Protein AF-A0A1W1CW68-F1 (afdb_monomer)

Structure (mmCIF, N/CA/C/O backbone):
data_AF-A0A1W1CW68-F1
#
_entry.id   AF-A0A1W1CW68-F1
#
loop_
_atom_site.group_PDB
_atom_site.id
_atom_site.type_symbol
_atom_site.label_atom_id
_atom_site.label_alt_id
_atom_site.label_comp_id
_atom_site.label_asym_id
_atom_site.label_entity_id
_atom_site.label_seq_id
_atom_site.pdbx_PDB_ins_code
_atom_site.Cartn_x
_atom_site.Cartn_y
_atom_site.Cartn_z
_atom_site.occupancy
_atom_site.B_iso_or_equiv
_atom_site.auth_seq_id
_atom_site.auth_comp_id
_atom_site.auth_asym_id
_atom_site.auth_atom_id
_atom_site.pdbx_PDB_model_num
ATOM 1 N N . MET A 1 1 ? 18.743 -16.163 -26.500 1.00 36.88 1 MET A N 1
ATOM 2 C CA . MET A 1 1 ? 17.738 -15.090 -26.665 1.00 36.88 1 MET A CA 1
ATOM 3 C C . MET A 1 1 ? 17.624 -14.354 -25.334 1.00 36.88 1 MET A C 1
ATOM 5 O O . MET A 1 1 ? 17.073 -14.905 -24.394 1.00 36.88 1 MET A O 1
ATOM 9 N N . LYS A 1 2 ? 18.284 -13.198 -25.183 1.00 31.41 2 LYS A N 1
ATOM 10 C CA . LYS A 1 2 ? 18.280 -12.441 -23.921 1.00 31.41 2 LYS A CA 1
ATOM 11 C C . LYS A 1 2 ? 17.066 -11.507 -23.935 1.00 31.41 2 LYS A C 1
ATOM 13 O O . LYS A 1 2 ? 17.056 -10.557 -24.711 1.00 31.41 2 LYS A O 1
ATOM 18 N N . PHE A 1 3 ? 16.049 -11.777 -23.120 1.00 34.88 3 PHE A N 1
ATOM 19 C CA . PHE A 1 3 ? 14.951 -10.835 -22.890 1.00 34.88 3 PHE A CA 1
ATOM 20 C C . PHE A 1 3 ? 15.497 -9.650 -22.074 1.00 34.88 3 PHE A C 1
ATOM 22 O O . PHE A 1 3 ? 15.571 -9.712 -20.854 1.00 34.88 3 PHE A O 1
ATOM 29 N N . THR A 1 4 ? 15.989 -8.602 -22.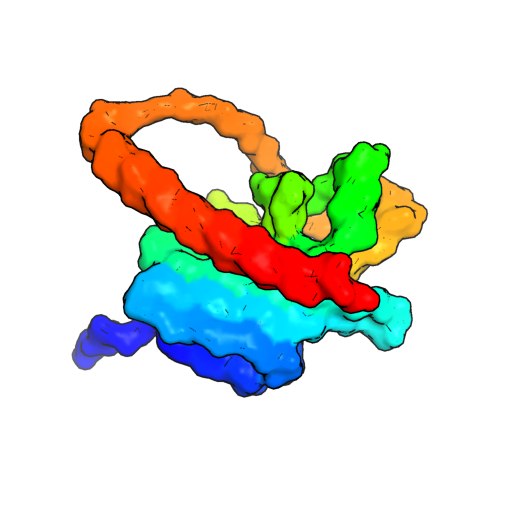738 1.00 44.00 4 THR A N 1
ATOM 30 C CA . THR A 1 4 ? 16.758 -7.510 -22.101 1.00 44.00 4 THR A CA 1
ATOM 31 C C . THR A 1 4 ? 15.952 -6.271 -21.713 1.00 44.00 4 THR A C 1
ATOM 33 O O . THR A 1 4 ? 16.544 -5.288 -21.279 1.00 44.00 4 THR A O 1
ATOM 36 N N . LYS A 1 5 ? 14.617 -6.283 -21.786 1.00 43.53 5 LYS A N 1
ATOM 37 C CA . LYS A 1 5 ? 13.768 -5.205 -21.245 1.00 43.53 5 LYS A CA 1
ATOM 38 C C . LYS A 1 5 ? 12.397 -5.740 -20.842 1.00 43.53 5 LYS A C 1
ATOM 40 O O . LYS A 1 5 ? 11.453 -5.650 -21.619 1.00 43.53 5 LYS A O 1
ATOM 45 N N . THR A 1 6 ? 12.266 -6.219 -19.612 1.00 59.28 6 THR A N 1
ATOM 46 C CA . THR A 1 6 ? 10.938 -6.465 -19.044 1.00 59.28 6 THR A CA 1
ATOM 47 C C . THR A 1 6 ? 10.966 -6.267 -17.539 1.00 59.28 6 THR A C 1
ATOM 49 O O . THR A 1 6 ? 11.592 -7.073 -16.858 1.00 59.28 6 THR A O 1
ATOM 52 N N . PRO A 1 7 ? 10.440 -5.144 -17.008 1.00 74.69 7 PRO A N 1
ATOM 53 C CA . PRO A 1 7 ? 9.521 -5.324 -15.869 1.00 74.69 7 PRO A CA 1
ATOM 54 C C . PRO A 1 7 ? 8.436 -4.232 -15.702 1.00 74.69 7 PRO A C 1
ATOM 56 O O . PRO A 1 7 ? 7.244 -4.504 -15.810 1.00 74.69 7 PRO A O 1
ATOM 59 N N . TYR A 1 8 ? 8.805 -2.968 -15.458 1.00 90.00 8 TYR A N 1
ATOM 60 C CA . TYR A 1 8 ? 7.898 -1.979 -14.848 1.00 90.00 8 TYR A CA 1
ATOM 61 C C . TYR A 1 8 ? 6.708 -1.534 -15.699 1.00 90.00 8 TYR A C 1
ATOM 63 O O . TYR A 1 8 ? 5.627 -1.305 -15.161 1.00 90.00 8 TYR A O 1
ATOM 71 N N . ILE A 1 9 ? 6.875 -1.400 -17.018 1.00 91.81 9 ILE A N 1
ATOM 72 C CA . ILE A 1 9 ? 5.752 -1.027 -17.890 1.00 91.81 9 ILE A CA 1
ATOM 73 C C . ILE A 1 9 ? 4.713 -2.148 -17.972 1.00 91.81 9 ILE A C 1
ATOM 75 O O . ILE A 1 9 ? 3.525 -1.860 -18.074 1.00 91.81 9 ILE A O 1
ATOM 79 N N . GLN A 1 10 ? 5.144 -3.411 -17.874 1.00 92.31 10 GLN A N 1
ATOM 80 C CA . GLN A 1 10 ? 4.231 -4.549 -17.805 1.00 92.31 10 GLN A CA 1
ATOM 81 C C . GLN A 1 10 ? 3.513 -4.593 -16.464 1.00 92.31 10 GLN A C 1
ATOM 83 O O . GLN A 1 10 ? 2.306 -4.783 -16.460 1.00 92.31 10 GLN A O 1
ATOM 88 N N . HIS A 1 11 ? 4.203 -4.312 -15.353 1.00 95.00 11 HIS A N 1
ATOM 89 C CA . HIS A 1 11 ? 3.547 -4.127 -14.053 1.00 95.00 11 HIS A CA 1
ATOM 90 C C . HIS A 1 11 ? 2.477 -3.037 -14.113 1.00 95.00 11 HIS A C 1
ATOM 92 O O . HIS A 1 11 ? 1.334 -3.268 -13.731 1.00 95.00 11 HIS A O 1
ATOM 98 N N . TYR A 1 12 ? 2.816 -1.872 -14.667 1.00 96.25 12 TYR A N 1
ATOM 99 C CA . TYR A 1 12 ? 1.872 -0.766 -14.821 1.00 96.25 12 TYR A CA 1
ATOM 100 C C . TYR A 1 12 ? 0.698 -1.105 -15.753 1.00 96.25 12 TYR A C 1
ATOM 102 O O . TYR A 1 12 ? -0.440 -0.749 -15.458 1.00 96.25 12 TYR A O 1
ATOM 110 N N . ALA A 1 13 ? 0.939 -1.802 -16.866 1.00 95.00 13 ALA A N 1
ATOM 111 C CA . ALA A 1 13 ? -0.127 -2.281 -17.745 1.00 95.00 13 ALA A CA 1
ATOM 112 C C . ALA A 1 13 ? -1.000 -3.343 -17.055 1.00 95.00 13 ALA A C 1
ATOM 114 O O . ALA A 1 13 ? -2.221 -3.296 -17.177 1.00 95.00 13 ALA A O 1
ATOM 115 N N . GLY A 1 14 ? -0.386 -4.237 -16.278 1.00 95.12 14 GLY A N 1
ATOM 116 C CA . GLY A 1 14 ? -1.050 -5.255 -15.471 1.00 95.12 14 GLY A CA 1
ATOM 117 C C . GLY A 1 14 ? -2.069 -4.650 -14.513 1.00 95.12 14 GLY A C 1
ATOM 118 O O . GLY A 1 14 ? -3.190 -5.134 -14.442 1.00 95.12 14 GLY A O 1
ATOM 119 N N . LEU A 1 15 ? -1.742 -3.528 -13.865 1.00 96.44 15 LEU A N 1
ATOM 120 C CA . LEU A 1 15 ? -2.669 -2.815 -12.973 1.00 96.44 15 LEU A CA 1
ATOM 121 C C . LEU A 1 15 ? -3.950 -2.335 -13.673 1.00 96.44 15 LEU A C 1
ATOM 123 O O . LEU A 1 15 ? -5.002 -2.277 -13.039 1.00 96.44 15 LEU A O 1
ATOM 127 N N . LYS A 1 16 ? -3.877 -2.019 -14.972 1.00 94.50 16 LYS A N 1
ATOM 128 C CA . LYS A 1 16 ? -5.035 -1.568 -15.763 1.00 94.50 16 LYS A CA 1
ATOM 129 C C . LYS A 1 16 ? -6.003 -2.699 -16.086 1.00 94.50 16 LYS A C 1
ATOM 131 O O . LYS A 1 16 ? -7.201 -2.464 -16.169 1.00 94.50 16 LYS A O 1
ATOM 136 N N . ILE A 1 17 ? -5.474 -3.900 -16.310 1.00 94.25 17 ILE A N 1
ATOM 137 C CA . ILE A 1 17 ? -6.262 -5.075 -16.709 1.00 94.25 17 ILE A CA 1
ATOM 138 C C . ILE A 1 17 ? -6.612 -5.982 -15.524 1.00 94.25 17 ILE A C 1
ATOM 140 O O . ILE A 1 17 ? -7.474 -6.846 -15.640 1.00 94.25 17 ILE A O 1
ATOM 144 N N . CYS A 1 18 ? -5.955 -5.787 -14.381 1.00 95.19 18 CYS A N 1
ATOM 145 C CA . CYS A 1 18 ? -6.229 -6.502 -13.147 1.00 95.19 18 CYS A CA 1
ATOM 146 C C . CYS A 1 18 ? -7.623 -6.146 -12.629 1.00 95.19 18 CYS A C 1
ATOM 148 O O . CYS A 1 18 ? -7.867 -4.997 -12.264 1.00 95.19 18 CYS A O 1
ATOM 150 N N . SER A 1 19 ? -8.529 -7.119 -12.530 1.00 95.19 19 SER A N 1
ATOM 151 C CA . SER A 1 19 ? -9.901 -6.883 -12.051 1.00 95.19 19 SER A CA 1
ATOM 152 C C . SER A 1 19 ? -9.937 -6.185 -10.685 1.00 95.19 19 SER A C 1
ATOM 154 O O . SER A 1 19 ? -10.761 -5.299 -10.480 1.00 95.19 19 SER A O 1
ATOM 156 N N . LEU A 1 20 ? -8.978 -6.495 -9.807 1.00 95.75 20 LEU A N 1
ATOM 157 C CA . LEU A 1 20 ? -8.857 -5.945 -8.453 1.00 95.75 20 LEU A CA 1
ATOM 158 C C . LEU A 1 20 ? -8.342 -4.494 -8.375 1.00 95.75 20 LEU A C 1
ATOM 160 O O . LEU A 1 20 ? -8.433 -3.888 -7.307 1.00 95.75 20 LEU A O 1
ATOM 164 N N . SER A 1 21 ? -7.790 -3.938 -9.461 1.00 95.75 21 SER A N 1
ATOM 165 C CA . SER A 1 21 ? -7.279 -2.553 -9.508 1.00 95.75 21 SER A CA 1
ATOM 166 C C . SER A 1 21 ? -7.687 -1.765 -10.759 1.00 95.75 21 SER A C 1
ATOM 168 O O . SER A 1 21 ? -7.243 -0.629 -10.943 1.00 95.75 21 SER A O 1
ATOM 170 N N . SER A 1 22 ? -8.511 -2.358 -11.626 1.00 90.19 22 SER A N 1
ATOM 171 C CA . SER A 1 22 ? -8.911 -1.813 -12.934 1.00 90.19 22 SER A CA 1
ATOM 172 C C . SER A 1 22 ? -9.805 -0.573 -12.847 1.00 90.19 22 SER A C 1
ATOM 174 O O . SER A 1 22 ? -9.838 0.220 -13.783 1.00 90.19 22 SER A O 1
ATOM 176 N N . ASN A 1 23 ? -10.467 -0.352 -11.707 1.00 91.19 23 ASN A N 1
ATOM 177 C CA . ASN A 1 23 ? -11.200 0.883 -11.393 1.00 91.19 23 ASN A CA 1
ATOM 178 C C . ASN A 1 23 ? -10.275 2.075 -11.068 1.00 91.19 23 ASN A C 1
ATOM 180 O O . ASN A 1 23 ? -10.747 3.157 -10.716 1.00 91.19 23 ASN A O 1
ATOM 184 N N . GLY A 1 24 ? -8.961 1.866 -11.135 1.00 93.31 24 GLY A N 1
ATOM 185 C CA . GLY A 1 24 ? -7.961 2.847 -10.777 1.00 93.31 24 GLY A CA 1
ATOM 186 C C . GLY A 1 24 ? -7.514 3.771 -11.904 1.00 93.31 24 GLY A C 1
ATOM 187 O O . GLY A 1 24 ? -7.889 3.653 -13.071 1.00 93.31 24 GLY A O 1
ATOM 188 N N . CYS A 1 25 ? -6.640 4.703 -11.546 1.00 95.75 25 CYS A N 1
ATOM 189 C CA . CYS A 1 25 ? -5.938 5.562 -12.482 1.00 95.75 25 CYS A CA 1
ATOM 190 C C . CYS A 1 25 ? -4.513 5.834 -12.003 1.00 95.75 25 CYS A C 1
ATOM 192 O O . CYS A 1 25 ? -4.186 5.727 -10.827 1.00 95.75 25 CYS A O 1
ATOM 194 N N . GLY A 1 26 ? -3.624 6.209 -12.914 1.00 95.69 26 GLY A N 1
ATOM 195 C CA . GLY A 1 26 ? -2.233 6.428 -12.549 1.00 95.69 26 GLY A CA 1
ATOM 196 C C . GLY A 1 26 ? -1.410 6.975 -13.692 1.00 95.69 26 GLY A C 1
ATOM 197 O O . GLY A 1 26 ? -1.888 7.080 -14.823 1.00 95.69 26 GLY A O 1
ATOM 198 N N . LYS A 1 27 ? -0.144 7.286 -13.426 1.00 96.00 27 LYS A N 1
ATOM 199 C CA . LYS A 1 27 ? 0.782 7.799 -14.440 1.00 96.00 27 LYS A CA 1
ATOM 200 C C . LYS A 1 27 ? 2.099 7.047 -14.386 1.00 96.00 27 LYS A C 1
ATOM 202 O O . LYS A 1 27 ? 2.673 6.873 -13.315 1.00 96.00 27 LYS A O 1
ATOM 207 N N . TYR A 1 28 ? 2.583 6.682 -15.566 1.00 95.50 28 TYR A N 1
ATOM 208 C CA . TYR A 1 28 ? 3.921 6.155 -15.773 1.00 95.50 28 TYR A CA 1
ATOM 209 C C . TYR A 1 28 ? 4.868 7.286 -16.181 1.00 95.50 28 TYR A C 1
ATOM 211 O O . TYR A 1 28 ? 4.565 8.070 -17.081 1.00 95.50 28 TYR A O 1
ATOM 219 N N . ASN A 1 29 ? 6.016 7.374 -15.521 1.00 92.56 29 ASN A N 1
ATOM 220 C CA . ASN A 1 29 ? 7.087 8.321 -15.807 1.00 92.56 29 ASN A CA 1
ATOM 221 C C . ASN A 1 29 ? 8.385 7.552 -16.108 1.00 92.56 29 ASN A C 1
ATOM 223 O O . ASN A 1 29 ? 8.444 6.329 -16.024 1.00 92.56 29 ASN A O 1
ATOM 227 N N . LYS A 1 30 ? 9.461 8.268 -16.450 1.00 89.94 30 LYS A N 1
ATOM 228 C CA . LYS A 1 30 ? 10.746 7.634 -16.797 1.00 89.94 30 LYS A CA 1
ATOM 229 C C . LYS A 1 30 ? 11.370 6.835 -15.644 1.00 89.94 30 LYS A C 1
ATOM 231 O O . LYS A 1 30 ? 12.045 5.847 -15.903 1.00 89.94 30 LYS A O 1
ATOM 236 N N . THR A 1 31 ? 11.167 7.269 -14.402 1.00 91.31 31 THR A N 1
ATOM 237 C CA . THR A 1 31 ? 11.850 6.724 -13.213 1.00 91.31 31 THR A CA 1
ATOM 238 C C . THR A 1 31 ? 10.909 6.095 -12.191 1.00 91.31 31 THR A C 1
ATOM 240 O O . THR A 1 31 ? 11.368 5.500 -11.221 1.00 91.31 31 THR A O 1
ATOM 243 N N . ASN A 1 32 ? 9.600 6.243 -12.377 1.00 93.94 32 ASN A N 1
ATOM 244 C CA . ASN A 1 32 ? 8.596 5.706 -11.474 1.00 93.94 32 ASN A CA 1
ATOM 245 C C . ASN A 1 32 ? 7.247 5.580 -12.175 1.00 93.94 32 ASN A C 1
ATOM 247 O O . ASN A 1 32 ? 7.019 6.175 -13.230 1.00 93.94 32 ASN A O 1
ATOM 251 N N . PHE A 1 33 ? 6.320 4.892 -11.530 1.00 96.75 33 PHE A N 1
ATOM 252 C CA . PHE A 1 33 ? 4.899 5.087 -11.765 1.00 96.75 33 PHE A CA 1
ATOM 253 C C . PHE A 1 33 ? 4.142 5.135 -10.442 1.00 96.75 33 PHE A C 1
ATOM 255 O O . PHE A 1 33 ? 4.646 4.712 -9.400 1.00 96.75 33 PHE A O 1
ATOM 262 N N . TYR A 1 34 ? 2.909 5.623 -10.500 1.00 97.56 34 TYR A N 1
ATOM 263 C CA . TYR A 1 34 ? 1.931 5.396 -9.444 1.00 97.56 34 TYR A CA 1
ATOM 264 C C . TYR A 1 34 ? 0.604 4.929 -10.030 1.00 97.56 34 TYR A C 1
ATOM 266 O O . TYR A 1 34 ? 0.315 5.172 -11.208 1.00 97.56 34 TYR A O 1
ATOM 274 N N . TRP A 1 35 ? -0.188 4.282 -9.187 1.00 98.00 35 TRP A N 1
ATOM 275 C CA . TRP A 1 35 ? -1.535 3.820 -9.468 1.00 98.00 35 TRP A CA 1
ATOM 276 C C . TRP A 1 35 ? -2.394 3.989 -8.220 1.00 98.00 35 TRP A C 1
ATOM 278 O O . TRP A 1 35 ? -2.009 3.560 -7.135 1.00 98.00 35 TRP A O 1
ATOM 288 N N . GLU A 1 36 ? -3.539 4.631 -8.378 1.00 97.69 36 GLU A N 1
ATOM 289 C CA . GLU A 1 36 ? -4.554 4.798 -7.349 1.00 97.69 36 GLU A CA 1
ATOM 290 C C . GLU A 1 36 ? -5.774 3.981 -7.714 1.00 97.69 36 GLU A C 1
ATOM 292 O O . GLU A 1 36 ? -6.217 4.041 -8.855 1.00 97.69 36 GLU A O 1
ATOM 297 N N . PHE A 1 37 ? -6.322 3.242 -6.765 1.00 97.44 37 PHE A N 1
ATOM 298 C CA . PHE A 1 37 ? -7.472 2.374 -6.988 1.00 97.44 37 PHE A CA 1
ATOM 299 C C . PHE A 1 37 ? -8.246 2.188 -5.689 1.00 97.44 37 PHE A C 1
ATOM 301 O O . PHE A 1 37 ? -7.727 2.455 -4.602 1.00 97.44 37 PHE A O 1
ATOM 308 N N . ASP A 1 38 ? -9.492 1.749 -5.818 1.00 97.19 38 ASP A N 1
ATOM 309 C CA . ASP A 1 38 ? -10.370 1.535 -4.674 1.00 97.19 38 ASP A CA 1
ATOM 310 C C . ASP A 1 38 ? -10.415 0.052 -4.343 1.00 97.19 38 ASP A C 1
ATOM 312 O O . ASP A 1 38 ? -10.650 -0.784 -5.218 1.00 97.19 38 ASP A O 1
ATOM 316 N N . VAL A 1 39 ? -10.219 -0.256 -3.067 1.00 97.19 39 VAL A N 1
ATOM 317 C CA . VAL A 1 39 ? -10.270 -1.606 -2.521 1.00 97.19 39 VAL A CA 1
ATOM 318 C C . VAL A 1 39 ? -11.451 -1.717 -1.579 1.00 97.19 39 VAL A C 1
ATOM 320 O O . VAL A 1 39 ? -11.594 -0.937 -0.642 1.00 97.19 39 VAL A O 1
ATOM 323 N N . LYS A 1 40 ? -12.282 -2.729 -1.811 1.00 96.69 40 LYS A N 1
ATOM 324 C CA . LYS A 1 40 ? -13.372 -3.113 -0.920 1.00 96.69 40 LYS A CA 1
ATOM 325 C C . LYS A 1 40 ? -13.202 -4.603 -0.582 1.00 96.69 40 LYS A C 1
ATOM 327 O O . LYS A 1 40 ? -13.600 -5.433 -1.398 1.00 96.69 40 LYS A O 1
ATOM 332 N N . PRO A 1 41 ? -12.558 -4.949 0.554 1.00 94.19 41 PRO A N 1
ATOM 333 C CA . PRO A 1 41 ? -12.157 -6.329 0.862 1.00 94.19 41 PRO A CA 1
ATOM 334 C C . PRO A 1 41 ? -13.301 -7.352 0.860 1.00 94.19 41 PRO A C 1
ATOM 336 O O . PRO A 1 41 ? -13.117 -8.483 0.421 1.00 94.19 41 PRO A O 1
ATOM 339 N N . SER A 1 42 ? -14.491 -6.953 1.311 1.00 92.44 42 SER A N 1
ATOM 340 C CA . SER A 1 42 ? -15.715 -7.758 1.296 1.00 92.44 42 SER A CA 1
ATOM 341 C C . SER A 1 42 ? -16.935 -6.913 0.921 1.00 92.44 42 SER A C 1
ATOM 343 O O . SER A 1 42 ? -16.887 -5.685 0.915 1.00 92.44 42 SER A O 1
ATOM 345 N N . GLN A 1 43 ? -18.083 -7.545 0.668 1.00 91.88 43 GLN A N 1
ATOM 346 C CA . GLN A 1 43 ? -19.326 -6.829 0.342 1.00 91.88 43 GLN A CA 1
ATOM 347 C C . GLN A 1 43 ? -19.775 -5.833 1.428 1.00 91.88 43 GLN A C 1
ATOM 349 O O . GLN A 1 43 ? -20.406 -4.825 1.096 1.00 91.88 43 GLN A O 1
ATOM 354 N N . PHE A 1 44 ? -19.400 -6.072 2.687 1.00 92.31 44 PHE A N 1
ATOM 355 C CA . PHE A 1 44 ? -19.745 -5.233 3.841 1.00 92.31 44 PHE A CA 1
ATOM 356 C C . PHE A 1 44 ? -18.617 -4.290 4.273 1.00 92.31 44 PHE A C 1
ATOM 358 O O . PHE A 1 44 ? -18.824 -3.448 5.143 1.00 92.31 44 PHE A O 1
ATOM 365 N N . SER A 1 45 ? -17.443 -4.414 3.657 1.00 95.00 45 SER A N 1
ATOM 366 C CA . SER A 1 45 ? -16.278 -3.600 3.986 1.00 95.00 45 SER A CA 1
ATOM 367 C C . SER A 1 45 ? -16.448 -2.144 3.574 1.00 95.00 45 SER A C 1
ATOM 369 O O . SER A 1 45 ? -17.208 -1.808 2.653 1.00 95.00 45 SER A O 1
ATOM 371 N N . LYS A 1 46 ? -15.664 -1.273 4.209 1.00 93.88 46 LYS A N 1
ATOM 372 C CA . LYS A 1 46 ? -15.472 0.094 3.720 1.00 93.88 46 LYS A CA 1
ATOM 373 C C . LYS A 1 46 ? -14.696 0.082 2.402 1.00 93.88 46 LYS A C 1
ATOM 375 O O . LYS A 1 46 ? -14.061 -0.906 2.031 1.00 93.88 46 LYS A O 1
ATOM 380 N N . ILE A 1 47 ? -14.770 1.200 1.684 1.00 95.88 47 ILE A N 1
ATOM 381 C CA . ILE A 1 47 ? -13.936 1.435 0.506 1.00 95.88 47 ILE A CA 1
ATOM 382 C C . ILE A 1 47 ? -12.667 2.158 0.953 1.00 95.88 47 ILE A C 1
ATOM 384 O O . ILE A 1 47 ? -12.728 3.240 1.538 1.00 95.88 47 ILE A O 1
ATOM 388 N N . TYR A 1 48 ? -11.524 1.565 0.635 1.00 96.69 48 TYR A N 1
ATOM 389 C CA . TYR A 1 48 ? -10.205 2.111 0.904 1.00 96.69 48 TYR A CA 1
ATOM 390 C C . TYR A 1 48 ? -9.565 2.577 -0.396 1.00 96.69 48 TYR A C 1
ATOM 392 O O . TYR A 1 48 ? -9.385 1.799 -1.333 1.00 96.69 48 TYR A O 1
ATOM 400 N N . ARG A 1 49 ? -9.186 3.848 -0.445 1.00 96.94 49 ARG A N 1
ATOM 401 C CA . ARG A 1 49 ? -8.399 4.433 -1.516 1.00 96.94 49 ARG A CA 1
ATOM 402 C C . ARG A 1 49 ? -6.934 4.088 -1.306 1.00 96.94 49 ARG A C 1
ATOM 404 O O . ARG A 1 49 ? -6.303 4.536 -0.345 1.00 96.94 49 ARG A O 1
ATOM 411 N N . ILE A 1 50 ? -6.386 3.320 -2.233 1.00 98.00 50 ILE A N 1
ATOM 412 C CA . ILE A 1 50 ? -5.006 2.856 -2.190 1.00 98.00 50 ILE A CA 1
ATOM 413 C C . ILE A 1 50 ? -4.164 3.633 -3.184 1.00 98.00 50 ILE A C 1
ATOM 415 O O . ILE A 1 50 ? -4.574 3.833 -4.322 1.00 98.00 50 ILE A O 1
ATOM 419 N N . LEU A 1 51 ? -2.964 4.024 -2.761 1.00 98.31 51 LEU A N 1
ATOM 420 C CA . LEU A 1 51 ? -1.918 4.564 -3.618 1.00 98.31 51 LEU A CA 1
ATOM 421 C C . LEU A 1 51 ? -0.738 3.599 -3.651 1.00 98.31 51 LEU A C 1
ATOM 423 O O . LEU A 1 51 ? -0.039 3.418 -2.658 1.00 98.31 51 LEU A O 1
ATOM 427 N N . LEU A 1 52 ? -0.486 3.024 -4.819 1.00 98.19 52 LEU A N 1
ATOM 428 C CA . LEU A 1 52 ? 0.710 2.250 -5.114 1.00 98.19 52 LEU A CA 1
ATOM 429 C C . LEU A 1 52 ? 1.699 3.148 -5.857 1.00 98.19 52 LEU A C 1
ATOM 431 O O . LEU A 1 52 ? 1.358 3.730 -6.884 1.00 98.19 52 LEU A O 1
ATOM 435 N N . ILE A 1 53 ? 2.933 3.253 -5.366 1.00 97.56 53 ILE A N 1
ATOM 436 C CA . ILE A 1 53 ? 4.026 3.976 -6.029 1.00 97.56 53 ILE A CA 1
ATOM 437 C C . ILE A 1 53 ? 5.202 3.026 -6.205 1.00 97.56 53 ILE A C 1
ATOM 439 O O . ILE A 1 53 ? 5.704 2.475 -5.227 1.00 97.56 53 ILE A O 1
ATOM 443 N N . TRP A 1 54 ? 5.695 2.888 -7.432 1.00 95.19 54 TRP A N 1
ATOM 444 C CA . TRP A 1 54 ? 6.937 2.173 -7.701 1.00 95.19 54 TRP A CA 1
ATOM 445 C C . TRP A 1 54 ? 7.969 3.123 -8.294 1.00 95.19 54 TRP A C 1
ATOM 447 O O . TRP A 1 54 ? 7.848 3.541 -9.443 1.00 95.19 54 TRP A O 1
ATOM 457 N N . ASP A 1 55 ? 8.992 3.461 -7.510 1.00 93.19 55 ASP A N 1
ATOM 458 C CA . ASP A 1 55 ? 10.222 4.075 -8.015 1.00 93.19 55 ASP A CA 1
ATOM 459 C C . ASP A 1 55 ? 11.209 2.972 -8.401 1.00 93.19 55 ASP A C 1
ATOM 461 O O . ASP A 1 55 ? 11.507 2.092 -7.595 1.00 93.19 55 ASP A O 1
ATOM 465 N N . PHE A 1 56 ? 11.707 3.017 -9.637 1.00 90.75 56 PHE A N 1
ATOM 466 C CA . PHE A 1 56 ? 12.467 1.929 -10.269 1.00 90.75 56 PHE A CA 1
ATOM 467 C C . PHE A 1 56 ? 13.852 1.692 -9.660 1.00 90.75 56 PHE A C 1
ATOM 469 O O . PHE A 1 56 ? 14.562 0.778 -10.073 1.00 90.75 56 PHE A O 1
ATOM 476 N N . THR A 1 57 ? 14.241 2.514 -8.688 1.00 88.44 57 THR A N 1
ATOM 477 C CA . THR A 1 57 ? 15.426 2.302 -7.851 1.00 88.44 57 THR A CA 1
ATOM 478 C C . THR A 1 57 ? 15.187 1.234 -6.792 1.00 88.44 57 THR A C 1
ATOM 480 O O . THR A 1 57 ? 16.132 0.589 -6.346 1.00 88.44 57 THR A O 1
ATOM 483 N N . TYR A 1 58 ? 13.937 1.057 -6.366 1.00 88.44 58 TYR A N 1
ATOM 484 C CA . TYR A 1 58 ? 13.569 0.062 -5.374 1.00 88.44 58 TYR A CA 1
ATOM 485 C C . TYR A 1 58 ? 13.069 -1.207 -6.054 1.00 88.44 58 TYR A C 1
ATOM 487 O O . TYR A 1 58 ? 12.364 -1.171 -7.063 1.00 88.44 58 TYR A O 1
ATOM 495 N N . LYS A 1 59 ? 13.384 -2.345 -5.436 1.00 88.31 59 LYS A N 1
ATOM 496 C CA . LYS A 1 59 ? 12.954 -3.664 -5.911 1.00 88.31 59 LYS A CA 1
ATOM 497 C C . LYS A 1 59 ? 11.452 -3.908 -5.769 1.00 88.31 59 LYS A C 1
ATOM 499 O O . LYS A 1 59 ? 10.931 -4.848 -6.351 1.00 88.31 59 LYS A O 1
ATOM 504 N N . ALA A 1 60 ? 10.745 -3.073 -5.013 1.00 90.44 60 ALA A N 1
ATOM 505 C CA . ALA A 1 60 ? 9.328 -3.255 -4.753 1.00 90.44 60 ALA A CA 1
ATOM 506 C C . ALA A 1 60 ? 8.577 -1.925 -4.674 1.00 90.44 60 ALA A C 1
ATOM 508 O O . ALA A 1 60 ? 9.167 -0.905 -4.291 1.00 90.44 60 ALA A O 1
ATOM 509 N N . PRO A 1 61 ? 7.277 -1.931 -5.007 1.00 94.94 61 PRO A N 1
ATOM 510 C CA . PRO A 1 61 ? 6.434 -0.768 -4.818 1.00 94.94 61 PRO A CA 1
ATOM 51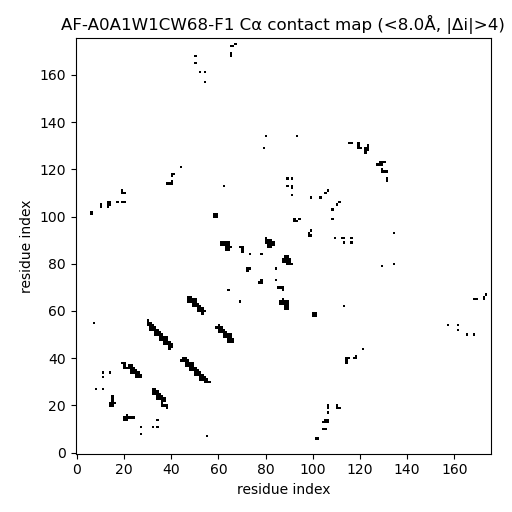1 C C . PRO A 1 61 ? 6.151 -0.522 -3.333 1.00 94.94 61 PRO A C 1
ATOM 513 O O . PRO A 1 61 ? 6.184 -1.426 -2.500 1.00 94.94 61 PRO A O 1
ATOM 516 N N . LYS A 1 62 ? 5.798 0.721 -3.018 1.00 96.06 62 LYS A N 1
ATOM 517 C CA . LYS A 1 62 ? 5.218 1.115 -1.734 1.00 96.06 62 LYS A CA 1
ATOM 518 C C . LYS A 1 62 ? 3.716 1.284 -1.902 1.00 96.06 62 LYS A C 1
ATOM 520 O O . LYS A 1 62 ? 3.273 1.813 -2.922 1.00 96.06 62 LYS A O 1
ATOM 525 N N . VAL A 1 63 ? 2.958 0.860 -0.899 1.00 97.81 63 VAL A N 1
ATOM 526 C CA . VAL A 1 63 ? 1.494 0.913 -0.901 1.00 97.81 63 VAL A CA 1
ATOM 527 C C . VAL A 1 63 ? 1.030 1.705 0.310 1.00 97.81 63 VAL A C 1
ATOM 529 O O . VAL A 1 63 ? 1.488 1.443 1.419 1.00 97.81 63 VAL A O 1
ATOM 532 N N . PHE A 1 64 ? 0.147 2.672 0.089 1.00 97.81 64 PHE A N 1
ATOM 533 C CA . PHE A 1 64 ? -0.370 3.575 1.112 1.00 97.81 64 PHE A CA 1
ATOM 534 C C . PHE A 1 64 ? -1.895 3.562 1.112 1.00 97.81 64 PHE A C 1
ATOM 536 O O . PHE A 1 64 ? -2.509 3.474 0.045 1.00 97.81 64 PHE A O 1
ATOM 543 N N . VAL A 1 65 ? -2.496 3.721 2.288 1.00 97.19 65 VAL A N 1
ATOM 544 C CA . VAL A 1 65 ? -3.932 3.996 2.428 1.00 97.19 65 VAL A CA 1
ATOM 545 C C . VAL A 1 65 ? -4.126 5.505 2.557 1.00 97.19 65 VAL A C 1
ATOM 547 O O . VAL A 1 65 ? -3.515 6.135 3.416 1.00 97.19 65 VAL A O 1
ATOM 550 N N . LEU A 1 66 ? -4.955 6.097 1.695 1.00 95.81 66 LEU A N 1
ATOM 551 C CA . LEU A 1 66 ? -5.168 7.552 1.663 1.00 95.81 66 LEU A CA 1
ATOM 552 C C . LEU A 1 66 ? -6.326 8.026 2.551 1.00 95.81 66 LEU A C 1
ATOM 554 O O . LEU A 1 66 ? -6.478 9.221 2.775 1.00 95.81 66 LEU A O 1
ATOM 558 N N . ASN A 1 67 ? -7.133 7.098 3.052 1.00 93.94 67 ASN A N 1
ATOM 559 C CA . ASN A 1 67 ? -8.287 7.349 3.904 1.00 93.94 67 ASN A CA 1
ATOM 560 C C . ASN A 1 67 ? -7.912 8.000 5.249 1.00 93.94 67 ASN A C 1
ATOM 562 O O . ASN A 1 67 ? -7.198 7.407 6.065 1.00 93.94 67 ASN A O 1
ATOM 566 N N . ASN A 1 68 ? -8.459 9.187 5.528 1.00 90.94 68 ASN A N 1
ATOM 567 C CA . ASN A 1 68 ? -8.204 9.918 6.776 1.00 90.94 68 ASN A CA 1
ATOM 568 C C . ASN A 1 68 ? -8.707 9.205 8.028 1.00 90.94 68 ASN A C 1
ATOM 570 O O . ASN A 1 68 ? -8.141 9.373 9.104 1.00 90.94 68 ASN A O 1
ATOM 574 N N . GLU A 1 69 ? -9.763 8.408 7.930 1.00 91.88 69 GLU A N 1
ATOM 575 C CA . GLU A 1 69 ? -10.260 7.628 9.056 1.00 91.88 69 GLU A CA 1
ATOM 576 C C . GLU A 1 69 ? -9.250 6.580 9.528 1.00 91.88 69 GLU A C 1
ATOM 578 O O . GLU A 1 69 ? -9.186 6.307 10.723 1.00 91.88 69 GLU A O 1
ATOM 583 N N . VAL A 1 70 ? -8.414 6.045 8.631 1.00 93.50 70 VAL A N 1
ATOM 584 C CA . VAL A 1 70 ? -7.362 5.094 9.013 1.00 93.50 70 VAL A CA 1
ATOM 585 C C . VAL A 1 70 ? -6.244 5.816 9.765 1.00 93.50 70 VAL A C 1
ATOM 587 O O . VAL A 1 70 ? -5.755 5.310 10.771 1.00 93.50 70 VAL A O 1
ATOM 590 N N . LEU A 1 71 ? -5.907 7.041 9.356 1.00 90.19 71 LEU A N 1
ATOM 591 C CA . LEU A 1 71 ? -4.978 7.902 10.094 1.00 90.19 71 LEU A CA 1
ATOM 592 C C . LEU A 1 71 ? -5.495 8.250 11.493 1.00 90.19 71 LEU A C 1
ATOM 594 O O . LEU A 1 71 ? -4.761 8.084 12.460 1.00 90.19 71 LEU A O 1
ATOM 598 N N . LYS A 1 72 ? -6.770 8.638 11.618 1.00 92.25 72 LYS A N 1
ATOM 599 C CA . LYS A 1 72 ? -7.406 8.922 12.919 1.00 92.25 72 LYS A CA 1
ATOM 600 C C . LYS A 1 72 ? -7.370 7.716 13.858 1.00 92.25 72 LYS A C 1
ATOM 602 O O . LYS A 1 72 ? -7.171 7.863 15.060 1.00 92.25 72 LYS A O 1
ATOM 607 N N . VAL A 1 73 ? -7.523 6.501 13.325 1.00 93.50 73 VAL A N 1
ATOM 608 C CA . VAL A 1 73 ? -7.308 5.284 14.123 1.00 93.50 73 VAL A CA 1
ATOM 609 C C . VAL A 1 73 ? -5.853 5.203 14.592 1.00 93.50 73 VAL A C 1
ATOM 611 O O . VAL A 1 73 ? -5.626 4.963 15.774 1.00 93.50 73 VAL A O 1
ATOM 614 N N . GLY A 1 74 ? -4.887 5.470 13.708 1.00 89.12 74 GLY A N 1
ATOM 615 C CA . GLY A 1 74 ? -3.454 5.504 14.021 1.00 89.12 74 GLY A CA 1
ATOM 616 C C . GLY A 1 74 ? -3.043 6.529 15.087 1.00 89.12 74 GLY A C 1
ATOM 617 O O . GLY A 1 74 ? -2.065 6.307 15.796 1.00 89.12 74 GLY A O 1
ATOM 618 N N . GLU A 1 75 ? -3.799 7.620 15.239 1.00 88.62 75 GLU A N 1
ATOM 619 C CA . GLU A 1 75 ? -3.595 8.630 16.292 1.00 88.62 75 GLU A CA 1
ATOM 620 C C . GLU A 1 75 ? -4.014 8.124 17.680 1.00 88.62 75 GLU A C 1
ATOM 622 O O . GLU A 1 75 ? -3.446 8.525 18.693 1.00 88.62 75 GLU A O 1
ATOM 627 N N . THR A 1 76 ? -5.006 7.233 17.733 1.00 89.62 76 THR A N 1
ATOM 628 C CA . THR A 1 76 ? -5.562 6.713 18.994 1.00 89.62 76 THR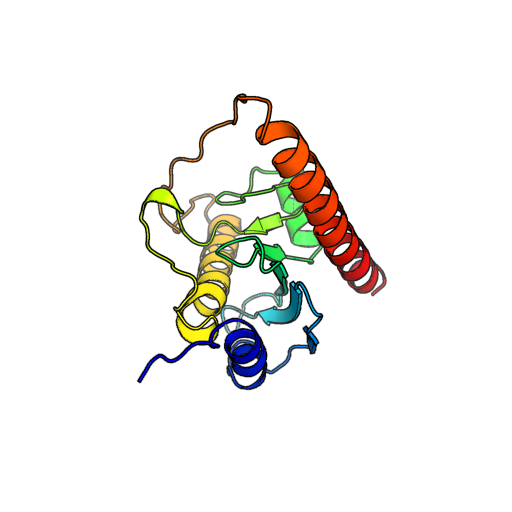 A CA 1
ATOM 629 C C . THR A 1 76 ? -4.991 5.354 19.386 1.00 89.62 76 THR A C 1
ATOM 631 O O . THR A 1 76 ? -4.980 5.003 20.567 1.00 89.62 76 THR A O 1
ATOM 634 N N . ARG A 1 77 ? -4.539 4.558 18.410 1.00 90.81 77 ARG A N 1
ATOM 635 C CA . ARG A 1 77 ? -4.078 3.179 18.595 1.00 90.81 77 ARG A CA 1
ATOM 636 C C . ARG A 1 77 ? -2.976 2.833 17.602 1.00 90.81 77 ARG A C 1
ATOM 638 O O . ARG A 1 77 ? -2.978 3.277 16.460 1.00 90.81 77 ARG A O 1
ATOM 645 N N . ILE A 1 78 ? -2.068 1.950 18.011 1.00 90.94 78 ILE A N 1
ATOM 646 C CA . ILE A 1 78 ? -0.996 1.470 17.134 1.00 90.94 78 ILE A CA 1
ATOM 647 C C . ILE A 1 78 ? -1.580 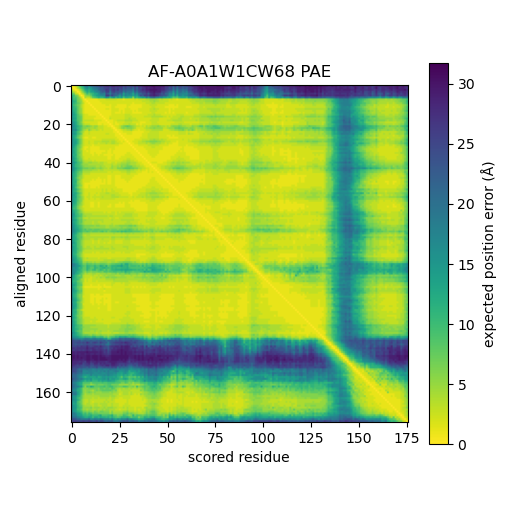0.480 16.126 1.00 90.94 78 ILE A C 1
ATOM 649 O O . ILE A 1 78 ? -1.882 -0.658 16.479 1.00 90.94 78 ILE A O 1
ATOM 653 N N . ILE A 1 79 ? -1.701 0.909 14.870 1.00 93.31 79 ILE A N 1
ATOM 654 C CA . ILE A 1 79 ? -2.059 0.021 13.762 1.00 93.31 79 ILE A CA 1
ATOM 655 C C . ILE A 1 79 ? -0.879 -0.939 13.504 1.00 93.31 79 ILE A C 1
ATOM 657 O O . ILE A 1 79 ? 0.248 -0.470 13.286 1.00 93.31 79 ILE A O 1
ATOM 661 N N . PRO A 1 80 ? -1.100 -2.266 13.547 1.00 91.62 80 PRO A N 1
ATOM 662 C CA . PRO A 1 80 ? -0.069 -3.254 13.244 1.00 91.62 80 PRO A CA 1
ATOM 663 C C . PRO A 1 80 ? 0.380 -3.196 11.778 1.00 91.62 80 PRO A C 1
ATOM 665 O O . PRO A 1 80 ? -0.351 -2.724 10.913 1.00 91.62 80 PRO A O 1
ATOM 668 N N . HIS A 1 81 ? 1.571 -3.732 11.487 1.00 90.12 81 HIS A N 1
ATOM 669 C CA . HIS A 1 81 ? 2.028 -3.995 10.111 1.00 90.12 81 HIS A CA 1
ATOM 670 C C . HIS A 1 81 ? 1.994 -2.781 9.172 1.00 90.12 81 HIS A C 1
ATOM 672 O O . HIS A 1 81 ? 1.522 -2.850 8.036 1.00 90.12 81 HIS A O 1
ATOM 678 N N . LEU A 1 82 ? 2.562 -1.671 9.641 1.00 92.31 82 LEU A N 1
ATOM 679 C CA . LEU A 1 82 ? 2.879 -0.505 8.821 1.00 92.31 82 LEU A CA 1
ATOM 680 C C . LEU A 1 82 ? 4.394 -0.300 8.766 1.00 92.31 82 LEU A C 1
ATOM 682 O O . LEU A 1 82 ? 5.062 -0.308 9.799 1.00 92.31 82 LEU A O 1
ATOM 686 N N . TYR A 1 83 ? 4.924 -0.058 7.568 1.00 90.31 83 TYR A N 1
ATOM 687 C CA . TYR A 1 83 ? 6.298 0.418 7.385 1.00 90.31 83 TYR A CA 1
ATOM 688 C C . TYR A 1 83 ? 6.463 1.878 7.820 1.00 90.31 83 TYR A C 1
ATOM 690 O O . TYR A 1 83 ? 7.518 2.259 8.316 1.00 90.31 83 TYR A O 1
ATOM 698 N N . ASP A 1 84 ? 5.426 2.692 7.619 1.00 91.12 84 ASP A N 1
ATOM 699 C CA . ASP A 1 84 ? 5.383 4.109 7.980 1.00 91.12 84 ASP A CA 1
ATOM 700 C C . ASP A 1 84 ? 3.984 4.413 8.526 1.00 91.12 84 ASP A C 1
ATOM 702 O O . ASP A 1 84 ? 2.987 4.285 7.811 1.00 91.12 84 ASP A O 1
ATOM 706 N N . ARG A 1 85 ? 3.908 4.771 9.810 1.00 91.31 85 ARG A N 1
ATOM 707 C CA . ARG A 1 85 ? 2.638 5.026 10.505 1.00 91.31 85 ARG A CA 1
ATOM 708 C C . ARG A 1 85 ? 2.040 6.383 10.153 1.00 91.31 85 ARG A C 1
ATOM 710 O O . ARG A 1 85 ? 0.826 6.505 10.096 1.00 91.31 85 ARG A O 1
ATOM 717 N N . GLU A 1 86 ? 2.869 7.382 9.873 1.00 89.19 86 GLU A N 1
ATOM 718 C CA . GLU A 1 86 ? 2.401 8.732 9.539 1.00 89.19 86 GLU A CA 1
ATOM 719 C C . GLU A 1 86 ? 1.788 8.778 8.135 1.00 89.19 86 GLU A C 1
ATOM 721 O O . GLU A 1 86 ? 0.889 9.574 7.848 1.00 89.19 86 GLU A O 1
ATOM 726 N N . LYS A 1 87 ? 2.267 7.905 7.243 1.00 92.25 87 LYS A N 1
ATOM 727 C CA . LYS A 1 87 ? 1.779 7.797 5.861 1.00 92.25 87 LYS A CA 1
ATOM 728 C C . LYS A 1 87 ? 0.853 6.610 5.616 1.00 92.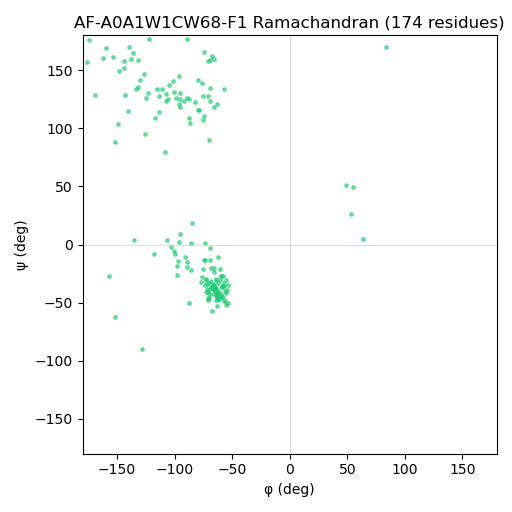25 87 LYS A C 1
ATOM 730 O O . LYS A 1 87 ? 0.395 6.442 4.490 1.00 92.25 87 LYS A O 1
ATOM 735 N N . ILE A 1 88 ? 0.620 5.778 6.632 1.00 94.94 88 ILE A N 1
ATOM 736 C CA . ILE A 1 88 ? -0.088 4.495 6.517 1.00 94.94 88 ILE A CA 1
ATOM 737 C C . ILE A 1 88 ? 0.476 3.670 5.346 1.00 94.94 88 ILE A C 1
ATOM 739 O O . ILE A 1 88 ? -0.243 3.227 4.449 1.00 94.94 88 ILE A O 1
ATOM 743 N N . GLN A 1 89 ? 1.803 3.504 5.320 1.00 95.75 89 GLN A N 1
ATOM 744 C CA . GLN A 1 89 ? 2.468 2.629 4.357 1.00 95.75 89 GLN A CA 1
ATOM 745 C C . GLN A 1 89 ? 2.323 1.178 4.816 1.00 95.75 89 GLN A C 1
ATOM 747 O O . GLN A 1 89 ? 2.886 0.799 5.844 1.00 95.75 89 GLN A O 1
ATOM 752 N N . LEU A 1 90 ? 1.623 0.360 4.038 1.00 95.38 90 LEU A N 1
ATOM 753 C CA . LEU A 1 90 ? 1.321 -1.024 4.389 1.00 95.38 90 LEU A CA 1
ATOM 754 C C . LEU A 1 90 ? 2.573 -1.903 4.376 1.00 95.38 90 LEU A C 1
ATOM 756 O O . LEU A 1 90 ? 3.347 -1.875 3.415 1.00 95.38 90 LEU A O 1
ATOM 760 N N . CYS A 1 91 ? 2.735 -2.727 5.410 1.00 92.00 91 CYS A N 1
ATOM 761 C CA . CYS A 1 91 ? 3.626 -3.879 5.374 1.00 92.00 91 CYS A CA 1
ATOM 762 C C . CYS A 1 91 ? 2.867 -5.076 4.791 1.00 92.00 91 CYS A C 1
ATOM 764 O O . CYS A 1 91 ? 2.005 -5.648 5.450 1.00 92.00 91 CYS A O 1
ATOM 766 N N . LEU A 1 92 ? 3.153 -5.421 3.534 1.00 92.00 92 LEU A N 1
ATOM 767 C CA . LEU A 1 92 ? 2.456 -6.501 2.819 1.00 92.00 92 LEU A CA 1
ATOM 768 C C . LEU A 1 92 ? 3.212 -7.836 2.814 1.00 92.00 92 LEU A C 1
ATOM 770 O O . LEU A 1 92 ? 2.622 -8.864 2.511 1.00 92.00 92 LEU A O 1
ATOM 774 N N . TYR A 1 93 ? 4.511 -7.803 3.090 1.00 84.44 93 TYR A N 1
ATOM 775 C CA . TYR A 1 93 ? 5.410 -8.956 3.114 1.00 84.44 93 TYR A CA 1
ATOM 776 C C . TYR A 1 93 ? 6.668 -8.574 3.889 1.00 84.44 93 TYR A C 1
ATOM 778 O O . TYR A 1 93 ? 6.975 -7.380 3.991 1.00 84.44 93 TYR A O 1
ATOM 786 N N . TYR A 1 94 ? 7.429 -9.556 4.376 1.00 77.56 94 TYR A N 1
ATOM 787 C CA . TYR A 1 94 ? 8.706 -9.286 5.034 1.00 77.56 94 TYR A CA 1
ATOM 788 C C . TYR A 1 94 ? 9.871 -9.429 4.041 1.00 77.56 94 TYR A C 1
ATOM 790 O O . TYR A 1 94 ? 10.106 -10.525 3.529 1.00 77.56 94 TYR A O 1
ATOM 798 N N . PRO A 1 95 ? 10.658 -8.370 3.756 1.00 70.75 95 PRO A N 1
ATOM 799 C CA . PRO A 1 95 ? 11.679 -8.425 2.710 1.00 70.75 95 PRO A CA 1
ATOM 800 C C . PRO A 1 95 ? 12.750 -9.496 2.943 1.00 70.75 95 PRO A C 1
ATOM 802 O O . PRO A 1 95 ? 13.315 -10.007 1.981 1.00 70.75 95 PRO A O 1
ATOM 805 N N . GLN A 1 96 ? 13.018 -9.862 4.202 1.00 71.62 96 GLN A N 1
ATOM 806 C CA . GLN A 1 96 ? 14.030 -10.869 4.539 1.00 71.62 96 GLN A CA 1
ATOM 807 C C . GLN A 1 96 ? 13.565 -12.300 4.238 1.00 71.62 96 GLN A C 1
ATOM 809 O O . GLN A 1 96 ? 14.398 -13.181 4.055 1.00 71.62 96 GLN A O 1
ATOM 814 N N . TYR A 1 97 ? 12.255 -12.538 4.138 1.00 78.38 97 TYR A N 1
ATOM 815 C CA . TYR A 1 97 ? 11.704 -13.854 3.802 1.00 78.38 97 TYR A CA 1
ATOM 816 C C . TYR A 1 97 ? 11.612 -14.101 2.297 1.00 78.38 97 TYR A C 1
ATOM 818 O O . TYR A 1 97 ? 11.207 -15.180 1.882 1.00 78.38 97 TYR A O 1
ATOM 826 N N . SER A 1 98 ? 12.044 -13.137 1.471 1.00 77.06 98 SER A N 1
ATOM 827 C CA . SER A 1 98 ? 12.105 -13.276 0.008 1.00 77.06 98 SER A CA 1
ATOM 828 C C . SER A 1 98 ? 10.775 -13.716 -0.630 1.00 77.06 98 SER A C 1
ATOM 830 O O . SER A 1 98 ? 10.764 -14.295 -1.712 1.00 77.06 98 SER A O 1
ATOM 832 N N . GLU A 1 99 ? 9.648 -13.407 0.022 1.00 82.38 99 GLU A N 1
ATOM 833 C CA . GLU A 1 99 ? 8.289 -13.741 -0.435 1.00 82.38 99 GLU A CA 1
ATOM 834 C C . GLU A 1 99 ? 7.909 -13.000 -1.723 1.00 82.38 99 GLU A C 1
ATOM 836 O O . GLU A 1 99 ? 6.999 -13.403 -2.445 1.00 82.38 99 GLU A O 1
ATOM 841 N N . TYR A 1 100 ? 8.616 -11.906 -2.009 1.00 87.69 100 TYR A N 1
ATOM 842 C CA . TYR A 1 100 ? 8.413 -11.058 -3.169 1.00 87.69 100 TYR A CA 1
ATOM 843 C C . TYR A 1 100 ? 9.727 -10.801 -3.907 1.00 87.69 100 TYR A C 1
ATOM 845 O O . TYR A 1 100 ? 10.765 -10.542 -3.293 1.00 87.69 100 TYR A O 1
ATOM 853 N N . ASN A 1 101 ? 9.654 -10.778 -5.237 1.00 86.69 101 ASN A N 1
ATOM 854 C CA . ASN A 1 101 ? 10.693 -10.235 -6.105 1.00 86.69 101 ASN A CA 1
ATOM 855 C C . ASN A 1 101 ? 10.070 -9.418 -7.249 1.00 86.69 101 ASN A C 1
ATOM 857 O O . ASN A 1 101 ? 8.906 -9.601 -7.602 1.00 86.69 101 ASN A O 1
ATOM 861 N N . GLU A 1 102 ? 10.859 -8.533 -7.857 1.00 88.00 102 GLU A N 1
ATOM 862 C CA . GLU A 1 102 ? 10.422 -7.570 -8.875 1.00 88.00 102 GLU A CA 1
ATOM 863 C C . GLU A 1 102 ? 9.869 -8.181 -10.175 1.00 88.00 102 GLU A C 1
ATOM 865 O O . GLU A 1 102 ? 9.322 -7.448 -11.002 1.00 88.00 102 GLU A O 1
ATOM 870 N N . LEU A 1 103 ? 10.011 -9.492 -10.390 1.00 88.81 103 LEU A N 1
ATOM 871 C CA . LEU A 1 103 ? 9.474 -10.184 -11.564 1.00 88.81 103 LEU A CA 1
ATOM 872 C C . LEU A 1 103 ? 8.044 -10.690 -11.340 1.00 88.81 103 LEU A C 1
ATOM 874 O O . LEU A 1 103 ? 7.363 -11.020 -12.310 1.00 88.81 103 LEU A O 1
ATOM 878 N N . MET A 1 104 ? 7.572 -10.741 -10.091 1.00 92.00 104 MET A N 1
ATOM 879 C CA . MET A 1 104 ? 6.233 -11.228 -9.768 1.00 92.00 104 MET A CA 1
ATOM 880 C C . MET A 1 104 ? 5.167 -10.191 -10.144 1.00 92.00 104 MET A C 1
ATOM 882 O O . MET A 1 104 ? 5.275 -9.039 -9.713 1.00 92.00 104 MET A O 1
ATOM 886 N N . PRO A 1 105 ? 4.122 -10.556 -10.910 1.00 93.31 105 PRO A N 1
ATOM 887 C CA . PRO A 1 105 ? 3.070 -9.621 -11.290 1.00 93.31 105 PRO A CA 1
ATOM 888 C C . PRO A 1 105 ? 2.392 -8.989 -10.072 1.00 93.31 105 PRO A C 1
ATOM 890 O O . PRO A 1 105 ? 1.978 -9.683 -9.141 1.00 93.31 105 PRO A O 1
ATOM 893 N N . LEU A 1 106 ? 2.205 -7.666 -10.100 1.00 95.62 106 LEU A N 1
ATOM 894 C CA . LEU A 1 106 ? 1.518 -6.953 -9.015 1.00 95.62 106 LEU A CA 1
ATOM 895 C C . LEU A 1 106 ? 0.087 -7.450 -8.785 1.00 95.62 106 LEU A C 1
ATOM 897 O O . LEU A 1 106 ? -0.358 -7.492 -7.641 1.00 95.62 106 LEU A O 1
ATOM 901 N N . CYS A 1 107 ? -0.615 -7.833 -9.858 1.00 95.31 107 CYS A N 1
ATOM 902 C CA . CYS A 1 107 ? -1.986 -8.344 -9.780 1.00 95.31 107 CYS A CA 1
ATOM 903 C C . CYS A 1 107 ? -2.084 -9.690 -9.044 1.00 95.31 107 CYS A C 1
ATOM 905 O O . CYS A 1 107 ? -3.126 -9.980 -8.468 1.00 95.31 107 CYS A O 1
ATOM 907 N N . ASP A 1 108 ? -0.995 -10.462 -8.998 1.00 93.50 108 ASP A N 1
ATOM 908 C CA . ASP A 1 108 ? -0.959 -11.775 -8.342 1.00 93.50 108 ASP A CA 1
ATOM 909 C C . ASP A 1 108 ? -0.326 -11.711 -6.941 1.00 93.50 108 ASP A C 1
ATOM 911 O O . ASP A 1 108 ? -0.354 -12.686 -6.194 1.00 93.50 108 ASP A O 1
ATOM 915 N N . THR A 1 109 ? 0.252 -10.562 -6.568 1.00 94.44 109 THR A N 1
ATOM 916 C CA . THR A 1 109 ? 1.010 -10.380 -5.319 1.00 94.44 109 THR A CA 1
ATOM 917 C C . THR A 1 109 ? 0.531 -9.167 -4.527 1.00 94.44 109 THR A C 1
ATOM 919 O O . THR A 1 109 ? -0.384 -9.269 -3.714 1.00 94.44 109 THR A O 1
ATOM 922 N N . ILE A 1 110 ? 1.119 -7.997 -4.782 1.00 96.56 110 ILE A N 1
ATOM 923 C CA . ILE A 1 110 ? 0.929 -6.758 -4.023 1.00 96.56 110 ILE A CA 1
ATOM 924 C C . ILE A 1 110 ? -0.545 -6.348 -3.955 1.00 96.56 110 ILE A C 1
ATOM 926 O O . ILE A 1 110 ? -1.008 -5.914 -2.899 1.00 96.56 110 ILE A O 1
ATOM 930 N N . ILE A 1 111 ? -1.299 -6.501 -5.048 1.00 97.12 111 ILE A N 1
ATOM 931 C CA . ILE A 1 111 ? -2.721 -6.148 -5.080 1.00 97.12 111 ILE A CA 1
ATOM 932 C C . ILE A 1 111 ? -3.537 -7.097 -4.177 1.00 97.12 111 ILE A C 1
ATOM 934 O O . ILE A 1 111 ? -4.119 -6.598 -3.213 1.00 97.12 111 ILE A O 1
ATOM 938 N N . PRO A 1 112 ? -3.533 -8.435 -4.357 1.00 96.75 112 PRO A N 1
ATOM 939 C CA . PRO A 1 112 ? -4.177 -9.360 -3.420 1.00 96.75 112 PRO A CA 1
ATOM 940 C C . PRO A 1 112 ? -3.722 -9.215 -1.962 1.00 96.75 112 PRO A C 1
ATOM 942 O O . PRO A 1 112 ? -4.544 -9.291 -1.048 1.00 96.75 112 PRO A O 1
ATOM 945 N N . TRP A 1 113 ? -2.433 -8.975 -1.711 1.00 96.94 113 TRP A N 1
ATOM 946 C CA . TRP A 1 113 ? -1.926 -8.766 -0.351 1.00 96.94 113 TRP A CA 1
ATOM 947 C C . TRP A 1 113 ? -2.462 -7.483 0.277 1.00 96.94 113 TRP A C 1
ATOM 949 O O . TRP A 1 113 ? -2.752 -7.473 1.469 1.00 96.94 113 TRP A O 1
ATOM 959 N N . THR A 1 114 ? -2.681 -6.431 -0.516 1.00 97.75 114 THR A N 1
ATOM 960 C CA . THR A 1 114 ? -3.350 -5.208 -0.049 1.00 97.75 114 THR A CA 1
ATOM 961 C C . THR A 1 114 ? -4.776 -5.503 0.419 1.00 97.75 114 THR A C 1
ATOM 963 O O . THR A 1 114 ? -5.166 -5.064 1.499 1.00 97.75 114 THR A O 1
ATOM 966 N N . TYR A 1 115 ? -5.541 -6.291 -0.347 1.00 97.44 115 TYR A N 1
ATOM 967 C CA . TYR A 1 115 ? -6.889 -6.721 0.054 1.00 97.44 115 TYR A CA 1
ATOM 968 C C . TYR A 1 115 ? -6.852 -7.508 1.367 1.00 97.44 115 TYR A C 1
ATOM 970 O O . TYR A 1 115 ? -7.634 -7.235 2.277 1.00 97.44 115 TYR A O 1
ATOM 978 N N . ARG A 1 116 ? -5.911 -8.449 1.485 1.00 95.75 116 ARG A N 1
ATOM 979 C CA . ARG A 1 116 ? -5.752 -9.274 2.686 1.00 95.75 116 ARG A CA 1
ATOM 980 C C . ARG A 1 116 ? -5.375 -8.441 3.913 1.00 95.75 116 ARG A C 1
ATOM 982 O O . ARG A 1 116 ? -5.962 -8.629 4.973 1.00 95.75 116 ARG A O 1
ATOM 989 N N . TRP A 1 117 ? -4.440 -7.503 3.771 1.00 96.62 117 TRP A N 1
ATOM 990 C CA . TRP A 1 117 ? -4.055 -6.601 4.857 1.00 96.62 117 TRP A CA 1
ATOM 991 C C . TRP A 1 117 ? -5.261 -5.804 5.362 1.00 96.62 117 TRP A C 1
ATOM 993 O O . TRP A 1 117 ? -5.487 -5.731 6.566 1.00 96.62 117 TRP A O 1
ATOM 1003 N N . LEU A 1 118 ? -6.078 -5.264 4.451 1.00 97.56 118 LEU A N 1
ATOM 1004 C CA . LEU A 1 118 ? -7.278 -4.507 4.812 1.00 97.56 118 LEU A CA 1
ATOM 1005 C C . LEU A 1 118 ? -8.349 -5.375 5.480 1.00 97.56 118 LEU A C 1
ATOM 1007 O O . LEU A 1 118 ? -9.012 -4.908 6.399 1.00 97.56 118 LEU A O 1
ATOM 1011 N N . GLN A 1 119 ? -8.491 -6.637 5.069 1.00 96.00 119 GLN A N 1
ATOM 1012 C CA . GLN A 1 119 ? -9.374 -7.586 5.747 1.00 96.00 119 GLN A CA 1
ATOM 1013 C C . GLN A 1 119 ? -8.931 -7.818 7.201 1.00 96.00 119 GLN A C 1
ATOM 1015 O O . GLN A 1 119 ? -9.754 -7.744 8.112 1.00 96.00 119 GLN A O 1
ATOM 1020 N N . TYR A 1 120 ? -7.631 -8.028 7.437 1.00 95.62 120 TYR A N 1
ATOM 1021 C CA . TYR A 1 120 ? -7.096 -8.146 8.797 1.00 95.62 120 TYR A CA 1
ATOM 1022 C C . TYR A 1 120 ? -7.213 -6.849 9.591 1.00 95.62 120 TYR A C 1
ATOM 1024 O O . TYR A 1 120 ? -7.463 -6.897 10.790 1.00 95.62 120 TYR A O 1
ATOM 1032 N N . TYR A 1 121 ? -7.071 -5.695 8.940 1.00 96.44 121 TYR A N 1
ATOM 1033 C CA . TYR A 1 121 ? -7.294 -4.398 9.568 1.00 96.44 121 TYR A CA 1
ATOM 1034 C C . TYR A 1 121 ? -8.744 -4.232 10.036 1.00 96.44 121 TYR A C 1
ATOM 1036 O O . TYR A 1 121 ? -8.961 -3.856 11.185 1.00 96.44 121 TYR A O 1
ATOM 1044 N N . GLU A 1 122 ? -9.736 -4.543 9.195 1.00 96.50 122 GLU A N 1
ATOM 1045 C CA . GLU A 1 122 ? -11.152 -4.465 9.581 1.00 96.50 122 GLU A CA 1
ATOM 1046 C C . GLU A 1 122 ? -11.482 -5.403 10.746 1.00 96.50 122 GLU A C 1
ATOM 1048 O O . GLU A 1 122 ? -12.183 -5.013 11.680 1.00 96.50 122 GLU A O 1
ATOM 1053 N N . GLU A 1 123 ? -10.932 -6.615 10.740 1.00 95.00 123 GLU A N 1
ATOM 1054 C CA . GLU A 1 123 ? -11.110 -7.559 11.840 1.00 95.00 123 GLU A CA 1
ATOM 1055 C C . GLU A 1 123 ? -10.387 -7.116 13.122 1.00 95.00 123 GLU A C 1
ATOM 1057 O O . GLU A 1 123 ? -10.928 -7.250 14.224 1.00 95.00 123 GLU A O 1
ATOM 1062 N N . TRP A 1 124 ? -9.193 -6.535 12.998 1.00 96.31 124 TRP A N 1
ATOM 1063 C CA . TRP A 1 124 ? -8.431 -5.978 14.115 1.00 96.31 124 TRP A CA 1
ATOM 1064 C C . TRP A 1 124 ? -9.145 -4.788 14.765 1.00 96.31 124 TRP A C 1
ATOM 1066 O O . TRP A 1 124 ? -9.120 -4.661 15.990 1.00 96.31 124 TRP A O 1
ATOM 1076 N N . LEU A 1 125 ? -9.832 -3.943 13.985 1.00 95.25 125 LEU A N 1
ATOM 1077 C CA . LEU A 1 125 ? -10.643 -2.848 14.530 1.00 95.25 125 LEU A CA 1
ATOM 1078 C C . LEU A 1 125 ? -11.712 -3.353 15.511 1.00 95.25 125 LEU A C 1
ATOM 1080 O O . LEU A 1 125 ? -12.028 -2.650 16.470 1.00 95.25 125 LEU A O 1
ATOM 1084 N N . TYR A 1 126 ? -12.254 -4.550 15.271 1.00 93.12 126 TYR A N 1
ATOM 1085 C CA . TYR A 1 126 ? -13.282 -5.171 16.106 1.00 93.12 126 TYR A CA 1
ATOM 1086 C C . TYR A 1 126 ? -12.696 -5.993 17.262 1.00 93.12 126 TYR A C 1
ATOM 1088 O O . TYR A 1 126 ? -13.103 -5.835 18.410 1.00 93.12 126 TYR A O 1
ATOM 1096 N N . SER A 1 127 ? -11.749 -6.881 16.960 1.00 94.50 127 SER A N 1
ATOM 1097 C CA . SER A 1 127 ? -11.242 -7.886 17.906 1.00 94.50 127 SER A CA 1
ATOM 1098 C C . SER A 1 127 ? -10.067 -7.406 18.754 1.00 94.50 127 SER A C 1
ATOM 1100 O O . SER A 1 127 ? -9.792 -7.987 19.797 1.00 94.50 127 SER A O 1
ATOM 1102 N N . ASN A 1 128 ? -9.368 -6.353 18.318 1.00 91.94 128 ASN A N 1
ATOM 1103 C CA . ASN A 1 128 ? -8.071 -5.910 18.840 1.00 91.94 128 ASN A CA 1
ATOM 1104 C C . ASN A 1 128 ? -6.918 -6.909 18.650 1.00 91.94 128 ASN A C 1
ATOM 1106 O O . ASN A 1 128 ? -5.802 -6.625 19.086 1.00 91.94 128 ASN A O 1
ATOM 1110 N N . GLU A 1 129 ? -7.153 -8.018 17.953 1.00 92.19 129 GLU A N 1
ATOM 1111 C CA . GLU A 1 129 ? -6.165 -9.053 17.666 1.00 92.19 129 GLU A CA 1
ATOM 1112 C C . GLU A 1 129 ? -5.757 -8.987 16.193 1.00 92.19 129 GLU A C 1
ATOM 1114 O O . GLU A 1 129 ? -6.598 -8.927 15.294 1.00 92.19 129 GLU A O 1
ATOM 1119 N N . TRP A 1 130 ? -4.451 -8.967 15.923 1.00 92.00 130 TRP A N 1
ATOM 1120 C CA . TRP A 1 130 ? -3.951 -8.969 14.552 1.00 92.00 130 TRP A CA 1
ATOM 1121 C C . TRP A 1 130 ? -3.810 -10.399 14.033 1.00 92.00 130 TRP A C 1
ATOM 1123 O O . TRP A 1 130 ? -3.104 -11.206 14.629 1.00 92.00 130 TRP A O 1
ATOM 1133 N N . LYS A 1 131 ? -4.436 -10.700 12.891 1.00 88.94 131 LYS A N 1
ATOM 1134 C CA . LYS A 1 131 ? -4.436 -12.050 12.291 1.00 88.94 131 LYS A CA 1
ATOM 1135 C C . LYS A 1 131 ? -3.565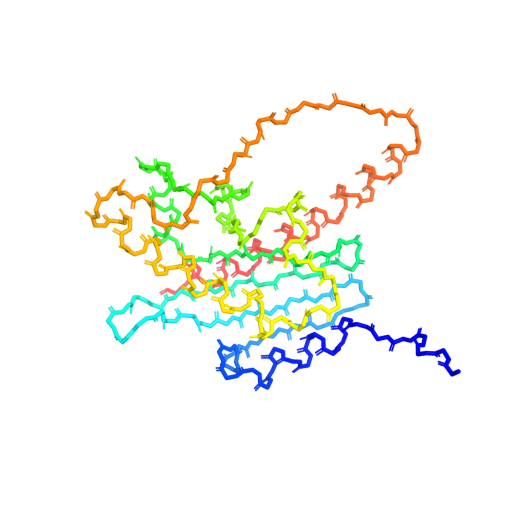 -12.190 11.041 1.00 88.94 131 LYS A C 1
ATOM 1137 O O . LYS A 1 131 ? -3.527 -13.256 10.434 1.00 88.94 131 LYS A O 1
ATOM 1142 N N . GLY A 1 132 ? -2.841 -11.139 10.660 1.00 80.38 132 GLY A N 1
ATOM 1143 C CA . GLY A 1 132 ? -1.969 -11.126 9.480 1.00 80.38 132 GLY A CA 1
ATOM 1144 C C . GLY A 1 132 ? -0.559 -11.674 9.701 1.00 80.38 132 GLY A C 1
ATOM 1145 O O . GLY A 1 132 ? 0.323 -11.366 8.905 1.00 80.38 132 GLY A O 1
ATOM 1146 N N . GLY A 1 133 ? -0.340 -12.450 10.766 1.00 76.75 133 GLY A N 1
ATOM 1147 C CA . GLY A 1 133 ? 0.955 -13.035 11.125 1.00 76.7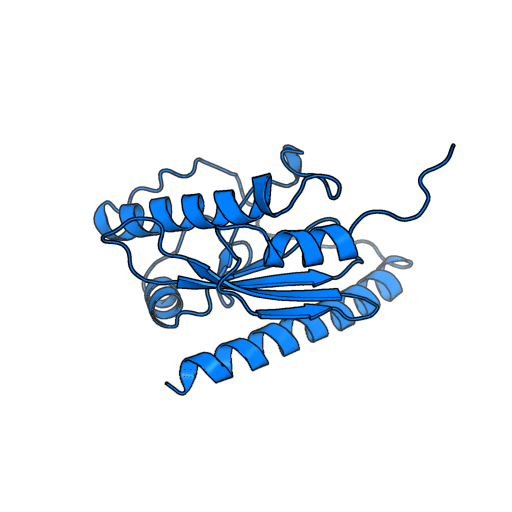5 133 GLY A CA 1
ATOM 1148 C C . GLY A 1 133 ? 1.883 -12.098 11.908 1.00 76.75 133 GLY A C 1
ATOM 1149 O O . GLY A 1 133 ? 1.631 -10.897 12.028 1.00 76.75 133 GLY A O 1
ATOM 1150 N N . ASP A 1 134 ? 2.976 -12.662 12.423 1.00 58.38 134 ASP A N 1
ATOM 1151 C CA . ASP A 1 134 ? 3.926 -12.004 13.327 1.00 58.38 134 ASP A CA 1
ATOM 1152 C C . ASP A 1 134 ? 5.255 -11.718 12.610 1.00 58.38 134 ASP A C 1
ATOM 1154 O O . ASP A 1 134 ? 6.228 -12.455 12.751 1.00 58.38 134 ASP A O 1
ATOM 1158 N N . ALA A 1 135 ? 5.320 -10.657 11.800 1.00 56.19 135 ALA A N 1
ATOM 1159 C CA . ALA A 1 135 ? 6.601 -10.215 11.246 1.00 56.19 135 ALA A CA 1
ATOM 1160 C C . ALA A 1 135 ? 7.350 -9.349 12.286 1.00 56.19 135 ALA A C 1
ATOM 1162 O O . ALA A 1 135 ? 6.817 -8.317 12.709 1.00 56.19 135 ALA A O 1
ATOM 1163 N N . PRO A 1 136 ? 8.583 -9.705 12.700 1.00 53.75 136 PRO A N 1
ATOM 1164 C CA . PRO A 1 136 ? 9.382 -8.881 13.603 1.00 53.75 136 PRO A CA 1
ATOM 1165 C C . PRO A 1 136 ? 9.936 -7.658 12.853 1.00 53.75 136 PRO A C 1
ATOM 1167 O O . PRO A 1 136 ? 10.812 -7.778 11.994 1.00 53.75 136 PRO A O 1
ATOM 1170 N N . HIS A 1 137 ? 9.452 -6.454 13.167 1.00 50.12 137 HIS A N 1
ATOM 1171 C CA . HIS A 1 137 ? 10.002 -5.215 12.606 1.00 50.12 137 HIS A CA 1
ATOM 1172 C C . HIS A 1 137 ? 11.028 -4.572 13.560 1.00 50.12 137 HIS A C 1
ATOM 1174 O O . HIS A 1 137 ? 10.660 -4.220 14.683 1.00 50.12 137 HIS A O 1
ATOM 1180 N N . PRO A 1 138 ? 12.295 -4.375 13.135 1.00 43.31 138 PRO A N 1
ATOM 1181 C CA . PRO A 1 138 ? 13.304 -3.690 13.932 1.00 43.31 138 PRO A CA 1
ATO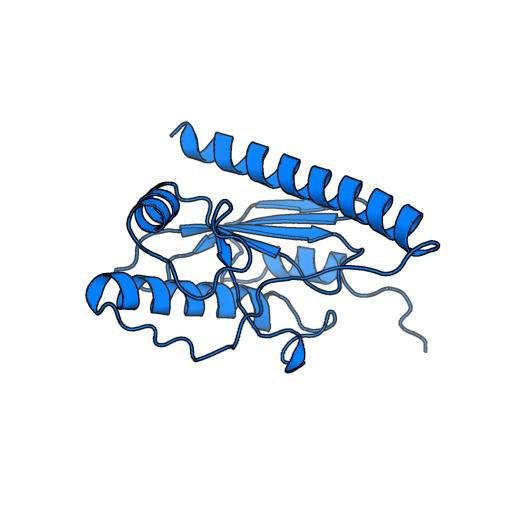M 1182 C C . PRO A 1 138 ? 13.163 -2.163 13.862 1.00 43.31 138 PRO A C 1
ATOM 1184 O O . PRO A 1 138 ? 12.910 -1.586 12.803 1.00 43.31 138 PRO A O 1
ATOM 1187 N N . VAL A 1 139 ? 13.401 -1.516 15.003 1.00 39.34 139 VAL A N 1
ATOM 1188 C CA . VAL A 1 139 ? 13.677 -0.079 15.132 1.00 39.34 139 VAL A CA 1
ATOM 1189 C C . VAL A 1 139 ? 15.077 0.186 14.553 1.00 39.34 139 VAL A C 1
ATOM 1191 O O . VAL A 1 139 ? 16.025 -0.516 14.889 1.00 39.34 139 VAL A O 1
ATOM 1194 N N . SER A 1 140 ? 15.209 1.142 13.632 1.00 39.78 140 SER A N 1
ATOM 1195 C CA . SER A 1 140 ? 16.420 1.357 12.821 1.00 39.78 140 SER A CA 1
ATOM 1196 C C . SER A 1 140 ? 17.580 2.032 13.571 1.00 39.78 140 SER A C 1
ATOM 1198 O O . SER A 1 140 ? 17.361 3.063 14.207 1.00 39.78 140 SER A O 1
ATOM 1200 N N . SER A 1 141 ? 18.820 1.570 13.358 1.00 35.44 141 SER A N 1
ATOM 1201 C CA . SER A 1 141 ? 20.060 2.333 13.606 1.00 35.44 141 SER A CA 1
ATOM 1202 C C . SER A 1 141 ? 21.040 2.221 12.420 1.00 35.44 141 SER A C 1
ATOM 1204 O O . SER A 1 141 ? 21.238 1.133 11.886 1.00 35.44 141 SER A O 1
ATOM 1206 N N . ASN A 1 142 ? 21.600 3.371 12.014 1.00 42.72 142 ASN A N 1
ATOM 1207 C CA . ASN A 1 142 ? 22.497 3.643 10.865 1.00 42.72 142 ASN A CA 1
ATOM 1208 C C . ASN A 1 142 ? 23.954 3.122 11.104 1.00 42.72 142 ASN A C 1
ATOM 1210 O O . ASN A 1 142 ? 24.245 2.773 12.243 1.00 42.72 142 ASN A O 1
ATOM 1214 N N . ILE A 1 143 ? 24.915 2.979 10.164 1.00 47.22 143 ILE A N 1
ATOM 1215 C CA . ILE A 1 143 ? 25.630 3.899 9.221 1.00 47.22 143 ILE A CA 1
ATOM 1216 C C . ILE A 1 143 ? 26.568 3.036 8.314 1.00 47.22 143 ILE A C 1
ATOM 1218 O O . ILE A 1 143 ? 26.919 1.946 8.746 1.00 47.22 143 ILE A O 1
ATOM 1222 N N . ASP A 1 144 ? 26.971 3.511 7.110 1.00 38.97 144 ASP A N 1
ATOM 1223 C CA . ASP A 1 144 ? 28.382 3.516 6.607 1.00 38.97 144 ASP A CA 1
ATOM 1224 C C . ASP A 1 144 ? 28.562 4.356 5.306 1.00 38.97 144 ASP A C 1
ATOM 1226 O O . ASP A 1 144 ? 27.826 4.225 4.324 1.00 38.97 144 ASP A O 1
ATOM 1230 N N . SER A 1 145 ? 29.544 5.269 5.330 1.00 56.94 145 SER A N 1
ATOM 1231 C CA . SER A 1 145 ? 29.832 6.398 4.416 1.00 56.94 145 SER A CA 1
ATOM 1232 C C . SER A 1 145 ? 31.044 6.099 3.517 1.00 56.94 145 SER A C 1
ATOM 1234 O O . SER A 1 145 ? 32.082 5.702 4.024 1.00 56.94 145 SER A O 1
ATOM 1236 N N . GLU A 1 146 ? 31.000 6.169 2.183 1.00 49.44 146 GLU A N 1
ATOM 1237 C CA . GLU A 1 146 ? 31.163 7.411 1.395 1.00 49.44 146 GLU A CA 1
ATOM 1238 C C . GLU A 1 146 ? 30.512 7.284 -0.006 1.00 49.44 146 GLU A C 1
ATOM 1240 O O . GLU A 1 146 ? 29.939 8.240 -0.526 1.00 49.44 146 GLU A O 1
ATOM 1245 N N . SER A 1 147 ? 30.402 6.062 -0.549 1.00 50.47 147 SER A N 1
ATOM 1246 C CA . SER A 1 147 ? 29.344 5.686 -1.510 1.00 50.47 147 SER A CA 1
ATOM 1247 C C . SER A 1 147 ? 27.943 5.843 -0.904 1.00 50.47 147 SER A C 1
ATOM 1249 O O . SER A 1 147 ? 26.956 6.007 -1.627 1.00 50.47 147 SER A O 1
ATOM 1251 N N . GLY A 1 148 ? 27.884 5.851 0.431 1.00 47.34 148 GLY A N 1
ATOM 1252 C CA . GLY A 1 148 ? 26.715 6.187 1.226 1.00 47.34 148 GLY A CA 1
ATOM 1253 C C . GLY A 1 148 ? 26.194 7.5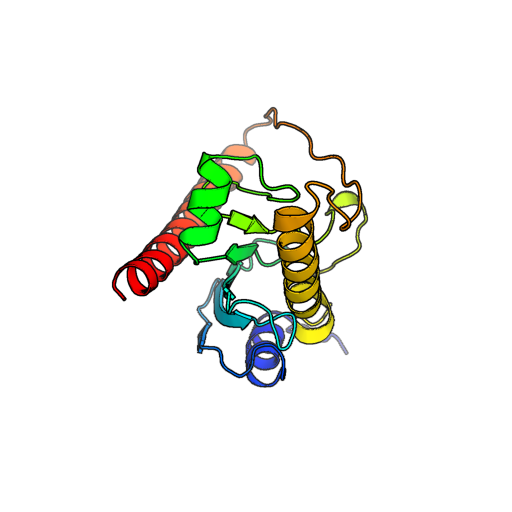94 0.949 1.00 47.34 148 GLY A C 1
ATOM 1254 O O . GLY A 1 148 ? 24.990 7.736 0.847 1.00 47.34 148 GLY A O 1
ATOM 1255 N N . ILE A 1 149 ? 27.037 8.604 0.690 1.00 55.34 149 ILE A N 1
ATOM 1256 C CA . ILE A 1 149 ? 26.567 9.998 0.551 1.00 55.34 149 ILE A CA 1
ATOM 1257 C C . ILE A 1 149 ? 25.771 10.194 -0.746 1.00 55.34 149 ILE A C 1
ATOM 1259 O O . ILE A 1 149 ? 24.666 10.726 -0.720 1.00 55.34 149 ILE A O 1
ATOM 1263 N N . ILE A 1 150 ? 26.270 9.723 -1.896 1.00 58.88 150 ILE A N 1
ATOM 1264 C CA . ILE A 1 150 ? 25.517 9.806 -3.164 1.00 58.88 150 ILE A CA 1
ATOM 1265 C C . ILE A 1 150 ? 24.285 8.891 -3.118 1.00 58.88 150 ILE A C 1
ATOM 1267 O O . ILE A 1 150 ? 23.224 9.256 -3.632 1.00 58.88 150 ILE A O 1
ATOM 1271 N N . HIS A 1 151 ? 24.397 7.709 -2.503 1.00 54.88 151 HIS A N 1
ATOM 1272 C CA . HIS A 1 151 ? 23.261 6.807 -2.313 1.00 54.88 151 HIS A CA 1
ATOM 1273 C C . HIS A 1 151 ? 22.188 7.433 -1.408 1.00 54.88 151 HIS A C 1
ATOM 1275 O O . HIS A 1 151 ? 21.005 7.364 -1.725 1.00 54.88 151 HIS A O 1
ATOM 1281 N N . GLU A 1 152 ? 22.591 8.124 -0.347 1.00 58.91 152 GLU A N 1
ATOM 1282 C CA . GLU A 1 152 ? 21.735 8.815 0.612 1.00 58.91 152 GLU A CA 1
ATOM 1283 C C . GLU A 1 152 ? 21.121 10.085 0.018 1.00 58.91 152 GLU A C 1
ATOM 1285 O O . GLU A 1 152 ? 19.920 10.282 0.159 1.00 58.91 152 GLU A O 1
ATOM 1290 N N . ILE A 1 153 ? 21.865 10.888 -0.752 1.00 66.75 153 ILE A N 1
ATOM 1291 C CA . ILE A 1 153 ? 21.330 12.048 -1.490 1.00 66.75 153 ILE A CA 1
ATOM 1292 C C . ILE A 1 153 ? 20.301 11.596 -2.534 1.00 66.75 153 ILE A C 1
ATOM 1294 O O . ILE A 1 153 ? 19.216 12.179 -2.643 1.00 66.75 153 ILE A O 1
ATOM 1298 N N . ASN A 1 154 ? 20.598 10.534 -3.288 1.00 64.69 154 ASN A N 1
ATOM 1299 C CA . ASN A 1 154 ? 19.665 9.974 -4.264 1.00 64.69 154 ASN A CA 1
ATOM 1300 C C . ASN A 1 154 ? 18.435 9.364 -3.583 1.00 64.69 154 ASN A C 1
ATOM 1302 O O . ASN A 1 154 ? 17.316 9.597 -4.040 1.00 64.69 154 ASN A O 1
ATOM 1306 N N . ASN A 1 155 ? 18.612 8.626 -2.486 1.00 71.25 155 ASN A N 1
ATOM 1307 C CA . ASN A 1 155 ? 17.506 8.078 -1.702 1.00 71.25 155 ASN A CA 1
ATOM 1308 C C . ASN A 1 155 ? 16.676 9.184 -1.052 1.00 71.25 155 ASN A C 1
ATOM 1310 O O . ASN A 1 155 ? 15.455 9.084 -1.047 1.00 71.25 155 ASN A O 1
ATOM 1314 N N . SER A 1 156 ? 17.304 10.257 -0.578 1.00 78.12 156 SER A N 1
ATOM 1315 C CA . SER A 1 156 ? 16.639 11.431 -0.017 1.00 78.12 156 SER A CA 1
ATOM 1316 C C . SER A 1 156 ? 15.806 12.138 -1.085 1.00 78.12 156 SER A C 1
ATOM 1318 O O . SER A 1 156 ? 14.612 12.352 -0.897 1.00 78.12 156 SER A O 1
ATOM 1320 N N . THR A 1 157 ? 16.364 12.378 -2.274 1.00 77.50 157 THR A N 1
ATOM 1321 C CA . THR A 1 157 ? 15.646 13.010 -3.397 1.00 77.50 157 THR A CA 1
ATOM 1322 C C . THR A 1 157 ? 14.482 12.147 -3.906 1.00 77.50 157 THR A C 1
ATOM 1324 O O . THR A 1 157 ? 13.401 12.658 -4.220 1.00 77.50 157 THR A O 1
ATOM 1327 N N . LYS A 1 158 ? 14.660 10.823 -3.955 1.00 78.25 158 LYS A N 1
ATOM 1328 C CA . LYS A 1 158 ? 13.605 9.865 -4.334 1.00 78.25 158 LYS A CA 1
ATOM 1329 C C . LYS A 1 158 ? 12.526 9.758 -3.264 1.00 78.25 158 LYS A C 1
ATOM 1331 O O . LYS A 1 158 ? 11.343 9.819 -3.596 1.00 78.25 158 LYS A O 1
ATOM 1336 N N . LYS A 1 159 ? 12.911 9.702 -1.986 1.00 81.12 159 LYS A N 1
ATOM 1337 C CA . LYS A 1 159 ? 12.000 9.775 -0.835 1.00 81.12 159 LYS A CA 1
ATOM 1338 C C . LYS A 1 159 ? 11.177 11.060 -0.890 1.00 81.12 159 LYS A C 1
ATOM 1340 O O . LYS A 1 159 ? 9.956 10.981 -0.875 1.00 81.12 159 LYS A O 1
ATOM 1345 N N . LEU A 1 160 ? 11.814 12.211 -1.114 1.00 81.06 160 LEU A N 1
ATOM 1346 C CA . LEU A 1 160 ? 11.144 13.499 -1.319 1.00 81.06 160 LEU A CA 1
ATOM 1347 C C . LEU A 1 160 ? 10.169 13.473 -2.507 1.00 81.06 160 LEU A C 1
ATOM 1349 O O . LEU A 1 160 ? 9.117 14.105 -2.455 1.00 81.06 160 LEU A O 1
ATOM 1353 N N . THR A 1 161 ? 10.486 12.755 -3.585 1.00 85.75 161 THR A N 1
ATOM 1354 C CA . THR A 1 161 ? 9.599 12.632 -4.754 1.00 85.75 161 THR A CA 1
ATOM 1355 C C . THR A 1 161 ? 8.371 11.777 -4.444 1.00 85.75 161 THR A C 1
ATOM 1357 O O . THR A 1 161 ? 7.253 12.188 -4.753 1.00 85.75 161 THR A O 1
ATOM 1360 N N . ILE A 1 162 ? 8.555 10.625 -3.795 1.00 85.25 162 ILE A N 1
ATOM 1361 C CA . ILE A 1 162 ? 7.459 9.766 -3.322 1.00 85.25 162 ILE A CA 1
ATOM 1362 C C . ILE A 1 162 ? 6.571 10.540 -2.345 1.00 85.25 162 ILE A C 1
ATOM 1364 O O . ILE A 1 162 ? 5.352 10.540 -2.498 1.00 85.25 162 ILE A O 1
ATOM 1368 N N . ASP A 1 163 ? 7.176 11.274 -1.415 1.00 89.38 163 ASP A N 1
ATOM 1369 C CA . ASP A 1 163 ? 6.464 12.064 -0.412 1.00 89.38 163 ASP A CA 1
ATOM 1370 C C . ASP A 1 163 ? 5.647 13.187 -1.054 1.00 89.38 163 ASP A C 1
ATOM 1372 O O . ASP A 1 163 ? 4.508 13.431 -0.653 1.00 89.38 163 ASP A O 1
ATOM 1376 N N . LYS A 1 164 ? 6.169 13.822 -2.111 1.00 91.56 164 LYS A N 1
ATOM 1377 C CA . LYS A 1 164 ? 5.419 14.799 -2.916 1.00 91.56 164 LYS A CA 1
ATOM 1378 C C . LYS A 1 164 ? 4.232 14.159 -3.633 1.00 91.56 164 LYS A C 1
ATOM 1380 O O . LYS A 1 164 ? 3.159 14.759 -3.654 1.00 91.56 164 LYS A O 1
ATOM 1385 N N . ILE A 1 165 ? 4.405 12.969 -4.219 1.00 91.56 165 ILE A N 1
ATOM 1386 C CA . ILE A 1 165 ? 3.313 12.239 -4.882 1.00 91.56 165 ILE A CA 1
ATOM 1387 C C . ILE A 1 165 ? 2.238 11.884 -3.852 1.00 91.56 165 ILE A C 1
ATOM 1389 O O . ILE A 1 165 ? 1.088 12.267 -4.047 1.00 91.56 165 ILE A O 1
ATOM 1393 N N . TYR A 1 166 ? 2.612 11.240 -2.744 1.00 93.38 166 TYR A N 1
ATOM 1394 C CA . TYR A 1 166 ? 1.696 10.885 -1.660 1.00 93.38 166 TYR A CA 1
ATOM 1395 C C . TYR A 1 166 ? 0.957 12.110 -1.120 1.00 93.38 166 TYR A C 1
ATOM 1397 O O . TYR A 1 166 ? -0.267 12.131 -1.131 1.00 93.38 166 TYR A O 1
ATOM 1405 N N . THR A 1 167 ? 1.673 13.176 -0.751 1.00 92.94 167 THR A N 1
ATOM 1406 C CA . THR A 1 167 ? 1.061 14.399 -0.203 1.00 92.94 167 THR A CA 1
ATOM 1407 C C . THR A 1 167 ? 0.088 15.033 -1.190 1.00 92.94 167 THR A C 1
ATOM 1409 O O . THR A 1 167 ? -1.002 15.453 -0.806 1.00 92.94 167 THR A O 1
ATOM 1412 N N . LYS A 1 168 ? 0.454 15.097 -2.478 1.00 93.00 168 LYS A N 1
ATOM 1413 C CA . LYS A 1 168 ? -0.433 15.624 -3.519 1.00 93.00 168 LYS A CA 1
ATOM 1414 C C . LYS A 1 168 ? -1.691 14.773 -3.655 1.00 93.00 168 LYS A C 1
ATOM 1416 O O . LYS A 1 168 ? -2.771 15.335 -3.794 1.00 93.00 168 LYS A O 1
ATOM 1421 N N . ARG A 1 169 ? -1.551 13.445 -3.657 1.00 92.25 169 ARG A N 1
ATOM 1422 C CA . ARG A 1 169 ? -2.679 12.522 -3.810 1.00 92.25 169 ARG A CA 1
ATOM 1423 C C . ARG A 1 169 ? -3.579 12.528 -2.587 1.00 92.25 169 ARG A C 1
ATOM 1425 O O . ARG A 1 169 ? -4.770 12.732 -2.755 1.00 92.25 169 ARG A O 1
ATOM 1432 N N . LYS A 1 170 ? -3.019 12.463 -1.383 1.00 88.38 170 LYS A N 1
ATOM 1433 C CA . LYS A 1 170 ? -3.761 12.578 -0.126 1.00 88.38 170 LYS A CA 1
ATOM 1434 C C . LYS A 1 170 ? -4.611 13.854 -0.067 1.00 88.38 170 LYS A C 1
ATOM 1436 O O . LYS A 1 170 ? -5.818 13.761 0.092 1.00 88.38 170 LYS A O 1
ATOM 1441 N N . LYS A 1 171 ? -4.025 15.027 -0.356 1.00 86.88 171 LYS A N 1
ATOM 1442 C CA . LYS A 1 171 ? -4.767 16.305 -0.385 1.00 86.88 171 LYS A CA 1
ATOM 1443 C C . LYS A 1 171 ? -5.980 16.309 -1.321 1.00 86.88 171 LYS A C 1
ATOM 1445 O O . LYS A 1 171 ? -6.925 17.037 -1.059 1.00 86.88 171 LYS A O 1
ATOM 1450 N N . ILE A 1 172 ? -5.951 15.549 -2.418 1.00 82.56 172 ILE A N 1
ATOM 1451 C CA . ILE A 1 172 ? -7.089 15.454 -3.346 1.00 82.56 172 ILE A CA 1
ATOM 1452 C C . ILE A 1 172 ? -8.257 14.690 -2.705 1.00 82.56 172 ILE A C 1
ATOM 1454 O O . ILE A 1 172 ? -9.405 15.023 -2.978 1.00 82.56 172 ILE A O 1
ATOM 1458 N N . PHE A 1 173 ? -7.981 13.698 -1.855 1.00 73.12 173 PHE A N 1
ATOM 1459 C CA . PHE A 1 173 ? -9.020 12.930 -1.160 1.00 73.12 173 PHE A CA 1
ATOM 1460 C C . PHE A 1 173 ? -9.490 13.589 0.136 1.00 73.12 173 PHE A C 1
ATOM 1462 O O . PHE A 1 173 ? -10.615 13.340 0.542 1.00 73.12 173 PHE A O 1
ATOM 1469 N N . ASP A 1 174 ? -8.683 14.465 0.736 1.00 70.81 174 ASP A N 1
ATOM 1470 C CA . ASP A 1 174 ? -9.054 15.223 1.941 1.00 70.81 174 ASP A CA 1
ATOM 1471 C C . ASP A 1 174 ? -10.063 16.362 1.669 1.00 70.81 174 ASP A C 1
ATOM 1473 O O . ASP A 1 174 ? -10.592 16.945 2.613 1.00 70.81 174 ASP A O 1
ATOM 1477 N N . LEU A 1 175 ? -10.292 16.725 0.399 1.00 58.25 175 LEU A N 1
ATOM 1478 C CA . LEU A 1 175 ? -11.146 17.848 -0.026 1.00 58.25 175 LEU A CA 1
ATOM 1479 C C . LEU A 1 175 ? -12.587 17.450 -0.402 1.00 58.25 175 LEU A C 1
ATOM 1481 O O . LEU A 1 175 ? -13.354 18.324 -0.807 1.00 58.25 175 LEU A O 1
ATOM 1485 N N . ASN A 1 176 ? -12.946 16.170 -0.276 1.00 43.00 176 ASN A N 1
ATOM 1486 C CA . ASN A 1 176 ? -14.294 15.637 -0.513 1.00 43.00 176 ASN A CA 1
ATOM 1487 C C . ASN A 1 176 ? -14.863 15.026 0.771 1.00 43.00 176 ASN A C 1
ATOM 1489 O O . ASN A 1 176 ? -16.107 14.972 0.873 1.00 43.00 176 ASN A O 1
#

Organism: NCBI:txid652676

Mean predicted aligned error: 7.68 Å

Solvent-accessible surface area (backbone atoms only — not comparable to full-atom values): 10617 Å² total; per-residue (Å²): 135,82,87,83,82,84,52,67,70,58,42,58,51,40,39,58,72,24,83,82,36,40,86,36,53,66,53,81,57,99,62,32,35,39,42,35,28,63,43,55,67,45,99,86,48,66,80,42,44,34,41,37,37,34,47,72,90,47,72,61,67,49,40,29,52,54,47,64,70,60,50,57,46,48,76,78,41,88,68,78,66,47,77,34,74,94,59,39,24,56,50,74,73,59,81,89,72,60,82,71,59,67,83,59,54,42,64,81,40,63,51,53,36,49,40,51,52,50,45,32,47,59,48,20,74,73,68,76,51,78,76,80,72,88,78,88,80,80,84,87,81,90,88,77,82,67,74,35,52,62,52,47,53,51,49,48,54,48,49,52,48,52,50,50,52,51,53,56,53,36,56,63,62,76,74,112

InterPro domains:
  IPR058588 Type II CBASS E2 protein [PF26395] (26-137)

Sequence (176 aa):
MKFTKTPYIQHYAGLKICSLSSNGCGKYNKTNFYWEFDVKPSQFSKIYRILLIWDFTYKAPKVFVLNNEVLKVGETRIIPHLYDREKIQLCLYYPQYSEYNELMPLCDTIIPWTYRWLQYYEEWLYSNEWKGGDAPHPVSSNIDSESGIIHEINNSTKKLTIDKIYTKRKKIFDLN

Secondary structure (DSSP, 8-state):
----S-SHHHHHHHHHH-TTTTT-EEEE-SSEEEEEEEE-SSTTSPPEEEEEEEETTSSS-EEEE--HHHHHHHHHS--SSEEETTTTEE--S-GGGT---TTS-GGGTHHHHHHHHHHHHHHHHHHS---S----PPPP-----SHHHHHHHHHHHHHHHHHHHHHHHHHHHTT-

Radius of gyration: 16.77 Å; Cα contacts (8 Å, |Δi|>4): 203; chains: 1; bounding box: 51×33×46 Å

pLDDT: mean 84.43, std 17.21, range [31.41, 98.31]

Foldseek 3Di:
DDPPDDDDVVLVVLLCVQPLRVQWDWDDDPFKIKIWGWHALDPPGDIWIKIWIDGPVDFGIWIFTLDVVQLVCLVVDPDPAAPDNNGRTGNLDDVVVVPDGRRDRCSVGVSVSVSVSSVQRVVCVPPVDGPPDDDDDDDDDDDDDDVCVVVVVVVVVVVVVVVVVSVVVSVVVVVD

Nearest PDB structures (foldseek):
  8yjy-assembly1_B  TM=7.689E-01  e=8.406E-08  Serratia marcescens
  4hxg-assembly2_G  TM=6.195E-01  e=5.145E+00  Pyrococcus horikoshii OT3
  4hxf-assembly1_B  TM=5.640E-01  e=4.854E+00  Pyrococcus horikoshii OT3
  1y8c-assembly1_A  TM=4.438E-01  e=2.712E+00  Clostridium acetobutylicum ATCC 824
  3d2l-assembly1_A  TM=3.237E-01  e=8.466E-01  Exiguobacterium sibiricum 255-15